Protein AF-A0A2V7DEW5-F1 (afdb_monomer)

Nearest PDB structures (foldseek):
  2j37-assembly1_W  TM=2.126E-01  e=3.885E+00  Canis sp.

Foldseek 3Di:
DVVVVPVPDPDPDPPDPVVVVVPDPPVVVVVVVVVVVVVVLVVCLVVCVVQAPPFQPDAQQQDQPPDQCPDPPPRCLQRSDGPVSVVVVVVLVVLLCCLPPHPLNVLQVVCVVPVVVSVVVVHPSVVSVVVVVVVVVVVVVVVVVCQCRHVGSGDDRPSCVCVVVLLVVLCVVCVVPSVSSVVSVSVVVVVVVD

Mean predicted aligned error: 12.35 Å

Secondary structure (DSSP, 8-state):
-THHHHTSS-------HHHHHTTS-HHHHHHHHHHHHHHHHHHHHHHHGGGBT-B-SS-------TT-TTSTTTHHHHHS--HHHHHHHHHHHHHHHHHHHSHHHHHHHHHHH-HHHHHHTT--HHHHHHHHHHHHHHHHHHHHHHIIIII-SBB-TTTTTTHHHHHHHHHHHTTT-HHHHHHHHHHHHHHHT-

Solvent-accessible surface area (backbone atoms only — not comparable to full-atom values): 11462 Å² total; per-residue (Å²): 123,71,79,68,60,63,76,75,47,102,62,83,88,76,74,56,74,74,62,69,67,73,72,60,59,73,67,56,55,55,50,52,56,51,49,53,51,52,49,50,54,51,50,50,45,62,72,39,57,88,40,51,80,52,64,55,93,72,63,73,67,58,59,65,67,90,82,63,73,84,46,84,91,60,21,62,81,69,48,69,37,39,69,67,56,58,46,47,54,53,48,45,53,48,50,46,47,40,46,74,73,35,72,70,28,49,50,52,52,44,42,68,76,39,52,71,61,34,44,74,72,70,43,64,60,66,61,54,52,53,52,50,52,53,53,51,49,52,54,54,50,51,56,56,51,42,44,50,49,66,76,40,46,39,46,57,84,71,73,60,77,61,53,69,57,53,51,56,51,39,50,60,75,22,68,86,35,57,72,48,31,52,55,47,51,52,52,52,51,56,59,75,73,106

Sequence (194 aa):
MCAGYALRRGAPAVCPSYCCSSRAPSDTFITSANTISFFGAGLSAFLGKPLIGITNPVPFRAVSVPGLVSIPYIGPVLFHQDPLVYLSYVLVVGVWWWLSRTRPGLHLRACGESPATADAMGVKVTAIRYGTTVAGGALAGLAGGYLSLAYTPAWTDGMTSGLGWIAIALVIFATWNPLRLLAGAYLFGAVDAL

Structure (mmCIF, N/CA/C/O backbone):
data_AF-A0A2V7DEW5-F1
#
_entry.id   AF-A0A2V7DEW5-F1
#
loop_
_atom_site.group_PDB
_atom_site.id
_atom_site.type_symbol
_atom_site.label_atom_id
_atom_site.label_alt_id
_atom_site.label_comp_id
_atom_site.label_asym_id
_atom_site.label_entity_id
_atom_site.label_seq_id
_atom_site.pdbx_PDB_ins_code
_atom_site.Cartn_x
_atom_site.Cartn_y
_atom_site.Cartn_z
_atom_site.occupancy
_atom_site.B_iso_or_equiv
_atom_site.auth_seq_id
_atom_site.auth_comp_id
_atom_site.auth_asym_id
_atom_site.auth_atom_id
_atom_site.pdbx_PDB_model_num
ATOM 1 N N . MET A 1 1 ? -12.457 19.393 21.393 1.00 45.78 1 MET A N 1
ATOM 2 C CA . MET A 1 1 ? -13.517 18.460 21.849 1.00 45.78 1 MET A CA 1
ATOM 3 C C . MET A 1 1 ? -13.228 17.702 23.161 1.00 45.78 1 MET A C 1
ATOM 5 O O . MET A 1 1 ? -14.182 17.496 23.894 1.00 45.78 1 MET A O 1
ATOM 9 N N . CYS A 1 2 ? -11.997 17.298 23.525 1.00 37.06 2 CYS A N 1
ATOM 10 C CA . CYS A 1 2 ? -11.774 16.464 24.734 1.00 37.06 2 CYS A CA 1
ATOM 11 C C . CYS A 1 2 ? -11.925 17.171 26.098 1.00 37.06 2 CYS A C 1
ATOM 13 O O . CYS A 1 2 ? -12.302 16.526 27.073 1.00 37.06 2 CYS A O 1
ATOM 15 N N . ALA A 1 3 ? -11.692 18.486 26.187 1.00 44.28 3 ALA A N 1
ATOM 16 C CA . ALA A 1 3 ? -11.808 19.218 27.457 1.00 44.28 3 ALA A CA 1
ATOM 17 C C . ALA A 1 3 ? -13.249 19.259 28.011 1.00 44.28 3 ALA A C 1
ATOM 19 O O . ALA A 1 3 ? -13.443 19.321 29.220 1.00 44.28 3 ALA A O 1
ATOM 20 N N . GLY A 1 4 ? -14.261 19.160 27.141 1.00 42.66 4 GLY A N 1
ATOM 21 C CA . GLY A 1 4 ? -15.670 19.156 27.550 1.00 42.66 4 GLY A CA 1
ATOM 22 C C . GLY A 1 4 ? -16.176 17.808 28.077 1.00 42.66 4 GLY A C 1
ATOM 23 O O . GLY A 1 4 ? -17.193 17.770 28.762 1.00 42.66 4 GLY A O 1
ATOM 24 N N . TYR A 1 5 ? -15.479 16.701 27.791 1.00 47.09 5 TYR A N 1
ATOM 25 C CA . TYR A 1 5 ? -15.916 15.358 28.198 1.00 47.09 5 TYR A CA 1
ATOM 26 C C . TYR A 1 5 ? -15.454 14.998 29.622 1.00 47.09 5 TYR A C 1
ATOM 28 O O . TYR A 1 5 ? -16.168 14.310 30.347 1.00 47.09 5 TYR A O 1
ATOM 36 N N . ALA A 1 6 ? -14.301 15.524 30.056 1.00 45.00 6 ALA A N 1
ATOM 37 C CA . ALA A 1 6 ? -13.736 15.277 31.387 1.00 45.00 6 ALA A CA 1
ATOM 38 C C . ALA A 1 6 ? -14.480 16.005 32.524 1.00 45.00 6 ALA A C 1
ATOM 40 O O . ALA A 1 6 ? -14.469 15.540 33.656 1.00 45.00 6 ALA A O 1
ATOM 41 N N . LEU A 1 7 ? -15.168 17.114 32.235 1.00 48.56 7 LEU A N 1
ATOM 42 C CA . LEU A 1 7 ? -15.909 17.877 33.250 1.00 48.56 7 LEU A CA 1
ATOM 43 C C . LEU A 1 7 ? -17.306 17.310 33.552 1.00 48.56 7 LEU A C 1
ATOM 45 O O . LEU A 1 7 ? -17.923 17.706 34.536 1.00 48.56 7 LEU A O 1
ATOM 49 N N . ARG A 1 8 ? -17.824 16.386 32.730 1.00 52.22 8 ARG A N 1
ATOM 50 C CA . ARG A 1 8 ? -19.215 15.905 32.841 1.00 52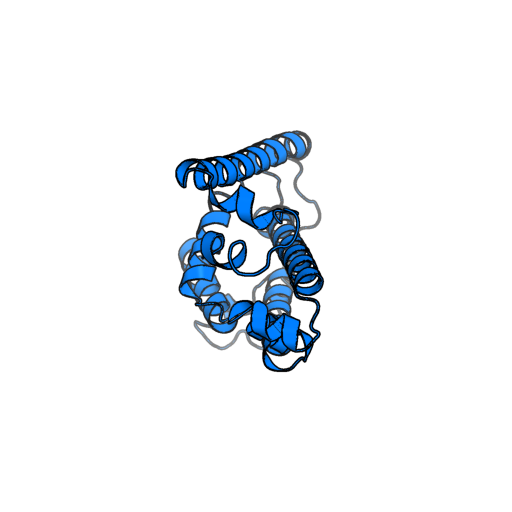.22 8 ARG A CA 1
ATOM 51 C C . ARG A 1 8 ? -19.381 14.603 33.626 1.00 52.22 8 ARG A C 1
ATOM 53 O O . ARG A 1 8 ? -20.507 14.205 33.908 1.00 52.22 8 ARG A O 1
ATOM 60 N N . ARG A 1 9 ? -18.289 13.926 33.980 1.00 48.31 9 ARG A N 1
ATOM 61 C CA . ARG A 1 9 ? -18.301 12.749 34.857 1.00 48.31 9 ARG A CA 1
ATOM 62 C C . ARG A 1 9 ? -17.158 12.907 35.845 1.00 48.31 9 ARG A C 1
ATOM 64 O O . ARG A 1 9 ? -16.013 12.885 35.418 1.00 48.31 9 ARG A O 1
ATOM 71 N N . GLY A 1 10 ? -17.467 13.079 37.131 1.00 47.19 10 GLY A N 1
ATOM 72 C CA . GLY A 1 10 ? -16.496 13.137 38.232 1.00 47.19 10 GLY A CA 1
ATOM 73 C C . GLY A 1 10 ? -15.762 11.809 38.440 1.00 47.19 10 GLY A C 1
ATOM 74 O O . GLY A 1 10 ? -15.882 11.190 39.491 1.00 47.19 10 GLY A O 1
ATOM 75 N N . ALA A 1 11 ? -15.054 11.343 37.414 1.00 50.88 11 ALA A N 1
ATOM 76 C CA . ALA A 1 11 ? -14.248 10.137 37.410 1.00 50.88 11 ALA A CA 1
ATOM 77 C C . ALA A 1 11 ? -12.764 10.525 37.534 1.00 50.88 11 ALA A C 1
ATOM 79 O O . ALA A 1 11 ? -12.339 11.502 36.910 1.00 50.88 11 ALA A O 1
ATOM 80 N N . PRO A 1 12 ? -11.967 9.786 38.328 1.00 45.25 12 PRO A N 1
ATOM 81 C CA . PRO A 1 12 ? -10.547 10.063 38.494 1.00 45.25 12 PRO A CA 1
ATOM 82 C C . PRO A 1 12 ? -9.816 10.006 37.147 1.00 45.25 12 PRO A C 1
ATOM 84 O O . PRO A 1 12 ? -10.108 9.178 36.285 1.00 45.25 12 PRO A O 1
ATOM 87 N N . ALA A 1 13 ? -8.875 10.936 36.992 1.00 51.72 13 ALA A N 1
ATOM 88 C CA . ALA A 1 13 ? -8.178 11.328 35.776 1.00 51.72 13 ALA A CA 1
ATOM 89 C C . ALA A 1 13 ? -7.310 10.227 35.137 1.00 51.72 13 ALA A C 1
ATOM 91 O O . ALA A 1 13 ? -6.088 10.346 35.062 1.00 51.72 13 ALA A O 1
ATOM 92 N N . VAL A 1 14 ? -7.926 9.189 34.577 1.00 50.03 14 VAL A N 1
ATOM 93 C CA . VAL A 1 14 ? -7.273 8.375 33.546 1.00 50.03 14 VAL A CA 1
ATOM 94 C C . VAL A 1 14 ? -7.404 9.150 32.243 1.00 50.03 14 VAL A C 1
ATOM 96 O O . VAL A 1 14 ? -8.316 8.934 31.449 1.00 50.03 14 VAL A O 1
ATOM 99 N N . CYS A 1 15 ? -6.530 10.146 32.083 1.00 43.09 15 CYS A N 1
ATOM 100 C CA . CYS A 1 15 ? -6.403 10.899 30.848 1.00 43.09 15 CYS A CA 1
ATOM 101 C C . CYS A 1 15 ? -5.978 9.909 29.762 1.00 43.09 15 CYS A C 1
ATOM 103 O O . CYS A 1 15 ? -4.877 9.356 29.837 1.00 43.09 15 CYS A O 1
ATOM 105 N N . PRO A 1 16 ? -6.829 9.615 28.778 1.00 54.69 16 PRO A N 1
ATOM 106 C CA . PRO A 1 16 ? -6.465 8.607 27.813 1.00 54.69 16 PRO A CA 1
ATOM 107 C C . PRO A 1 16 ? -5.381 9.156 26.882 1.00 54.69 16 PRO A C 1
ATOM 109 O O . PRO A 1 16 ? -5.411 10.332 26.511 1.00 54.69 16 PRO A O 1
ATOM 112 N N . SER A 1 17 ? -4.446 8.305 26.463 1.00 51.75 17 SER A N 1
ATOM 113 C CA . SER A 1 17 ? -3.241 8.661 25.694 1.00 51.75 17 SER A CA 1
ATOM 114 C C . SER A 1 17 ? -3.508 9.501 24.431 1.00 51.75 17 SER A C 1
ATOM 116 O O . SER A 1 17 ? -2.648 10.263 23.993 1.00 51.75 17 SER A O 1
ATOM 118 N N . TYR A 1 18 ? -4.724 9.436 23.881 1.00 52.19 18 TYR A N 1
ATOM 119 C CA . TYR A 1 18 ? -5.186 10.252 22.756 1.00 52.19 18 TYR A CA 1
ATOM 120 C C . TYR A 1 18 ? -5.303 11.757 23.064 1.00 52.19 18 TYR A C 1
ATOM 122 O O . TYR A 1 18 ? -5.192 12.577 22.154 1.00 52.19 18 TYR A O 1
ATOM 130 N N . CYS A 1 19 ? -5.484 12.152 24.326 1.00 42.22 19 CYS A N 1
ATOM 131 C CA . CYS A 1 19 ? -5.628 13.558 24.708 1.00 42.22 19 CYS A CA 1
ATOM 132 C C . CYS A 1 19 ? -4.268 14.282 24.782 1.00 42.22 19 CYS A C 1
ATOM 134 O O . CYS A 1 19 ? -4.150 15.414 24.314 1.00 42.22 19 CYS A O 1
ATOM 136 N N . CYS A 1 20 ? -3.212 13.613 25.270 1.00 41.84 20 CYS A N 1
ATOM 137 C CA . CYS A 1 20 ? -1.854 14.181 25.312 1.00 41.84 20 CYS A CA 1
ATOM 138 C C . CYS A 1 20 ? -1.220 14.349 23.923 1.00 41.84 20 CYS A C 1
ATOM 140 O O . CYS A 1 20 ? -0.494 15.313 23.702 1.00 41.84 20 CYS A O 1
ATOM 142 N N . SER A 1 21 ? -1.537 13.472 22.964 1.00 50.06 21 SER A N 1
ATOM 143 C CA . SER A 1 21 ? -1.064 13.601 21.576 1.00 50.06 21 SER A CA 1
ATOM 144 C C . SER A 1 21 ? -1.608 14.851 20.869 1.00 50.06 21 SER A C 1
ATOM 146 O O . SER A 1 21 ? -0.968 15.356 19.951 1.00 50.06 21 SER A O 1
ATOM 148 N N . SER A 1 22 ? -2.756 15.380 21.303 1.00 50.12 22 SER A N 1
ATOM 149 C CA . SER A 1 22 ? -3.434 16.503 20.639 1.00 50.12 22 SER A CA 1
ATOM 150 C C . SER A 1 22 ? -2.870 17.895 20.961 1.00 50.12 22 SER A C 1
ATOM 152 O O . SER A 1 22 ? -3.410 18.891 20.487 1.00 50.12 22 SER A O 1
ATOM 154 N N . ARG A 1 23 ? -1.807 17.986 21.774 1.00 50.72 23 ARG A N 1
ATOM 155 C CA . ARG A 1 23 ? -1.215 19.260 22.224 1.00 50.72 23 ARG A CA 1
ATOM 156 C C . ARG A 1 23 ? 0.203 19.506 21.684 1.00 50.72 23 ARG A C 1
ATOM 158 O O . ARG A 1 23 ? 0.854 20.453 22.110 1.00 50.72 23 ARG A O 1
ATOM 165 N N . ALA A 1 24 ? 0.682 18.672 20.759 1.00 57.94 24 ALA A N 1
ATOM 166 C CA . ALA A 1 24 ? 1.933 18.928 20.050 1.00 57.94 24 ALA A CA 1
ATOM 167 C C . ALA A 1 24 ? 1.729 20.031 18.986 1.00 57.94 24 ALA A C 1
ATOM 169 O O . ALA A 1 24 ? 0.684 20.033 18.329 1.00 57.94 24 ALA A O 1
ATOM 170 N N . PRO A 1 25 ? 2.695 20.949 18.792 1.00 67.19 25 PRO A N 1
ATOM 171 C CA . PRO A 1 25 ? 2.673 21.903 17.684 1.00 67.19 25 PRO A CA 1
ATOM 172 C C . PRO A 1 25 ? 2.510 21.166 16.347 1.00 67.19 25 PRO A C 1
ATOM 174 O O . PRO A 1 25 ? 3.129 20.117 16.142 1.00 67.19 25 PRO A O 1
ATOM 177 N N . SER A 1 26 ? 1.711 21.706 15.422 1.00 66.19 26 SER A N 1
ATOM 178 C CA . SER A 1 26 ? 1.505 21.151 14.068 1.00 66.19 26 SER A CA 1
ATOM 179 C C . SER A 1 26 ? 2.821 20.849 13.343 1.00 66.19 26 SER A C 1
ATOM 181 O O . SER A 1 26 ? 2.963 19.849 12.641 1.00 66.19 26 SER A O 1
ATOM 183 N N . ASP A 1 27 ? 3.811 21.690 13.593 1.00 72.56 27 ASP A N 1
ATOM 184 C CA . ASP A 1 27 ? 5.167 21.676 13.053 1.00 72.56 27 ASP A CA 1
ATOM 185 C C . ASP A 1 27 ? 5.951 20.437 13.524 1.00 72.56 27 ASP A C 1
ATOM 187 O O . ASP A 1 27 ? 6.764 19.878 12.783 1.00 72.56 27 ASP A O 1
ATOM 191 N N . THR A 1 28 ? 5.643 19.923 14.719 1.00 76.81 28 THR A N 1
ATOM 192 C CA . THR A 1 28 ? 6.263 18.704 15.263 1.00 76.81 28 THR A CA 1
ATOM 193 C C . THR A 1 28 ? 5.781 17.454 14.521 1.00 76.81 28 THR A C 1
ATOM 195 O O . THR A 1 28 ? 6.555 16.519 14.294 1.00 76.81 28 THR A O 1
ATOM 198 N N . PHE A 1 29 ? 4.518 17.435 14.084 1.00 78.25 29 PHE A N 1
ATOM 199 C CA . PHE A 1 29 ? 3.954 16.299 13.352 1.00 78.25 29 PHE A CA 1
ATOM 200 C C . PHE A 1 29 ? 4.553 16.169 11.945 1.00 78.25 29 PHE A C 1
ATOM 202 O O . PHE A 1 29 ? 4.964 15.081 11.544 1.00 78.25 29 PHE A O 1
ATOM 209 N N . ILE A 1 30 ? 4.680 17.282 11.218 1.00 81.19 30 ILE A N 1
ATOM 210 C CA . ILE A 1 30 ? 5.276 17.271 9.873 1.00 81.19 30 ILE A CA 1
ATOM 211 C C . ILE A 1 30 ? 6.761 16.895 9.939 1.00 81.19 30 ILE A C 1
ATOM 213 O O . ILE A 1 30 ? 7.228 16.053 9.169 1.00 81.19 30 ILE A O 1
ATOM 217 N N . THR A 1 31 ? 7.495 17.466 10.899 1.00 86.94 31 THR A N 1
ATOM 218 C CA . THR A 1 31 ? 8.933 17.209 11.058 1.00 86.94 31 THR A CA 1
ATOM 219 C C . THR A 1 31 ? 9.207 15.747 11.394 1.00 86.94 31 THR A C 1
ATOM 221 O O . THR A 1 31 ? 10.070 15.125 10.776 1.00 86.94 31 THR A O 1
ATOM 224 N N . SER A 1 32 ? 8.450 15.160 12.322 1.00 85.81 32 SER A N 1
ATOM 225 C CA . SER A 1 32 ? 8.603 13.741 12.668 1.00 85.81 32 SER A CA 1
ATOM 226 C C . SER A 1 32 ? 8.274 12.808 11.496 1.00 85.81 32 SER A C 1
ATOM 228 O O . SER A 1 32 ? 9.049 11.889 11.229 1.00 85.81 32 SER A O 1
ATOM 230 N N . ALA A 1 33 ? 7.205 13.070 10.735 1.00 84.25 33 ALA A N 1
ATOM 231 C CA . ALA A 1 33 ? 6.852 12.268 9.560 1.00 84.25 33 ALA A CA 1
ATOM 232 C C . ALA A 1 33 ? 7.934 12.313 8.462 1.00 84.25 33 ALA A C 1
ATOM 234 O O . ALA A 1 33 ? 8.311 11.278 7.899 1.00 84.25 33 ALA A O 1
ATOM 235 N N . ASN A 1 34 ? 8.487 13.498 8.192 1.00 86.75 34 ASN A N 1
ATOM 236 C CA . ASN A 1 34 ? 9.568 13.648 7.221 1.00 86.75 34 ASN A CA 1
ATOM 237 C C . ASN A 1 34 ? 10.874 12.995 7.714 1.00 86.75 34 ASN A C 1
ATOM 239 O O . ASN A 1 34 ? 11.580 12.344 6.948 1.00 86.75 34 ASN A O 1
ATOM 243 N N . THR A 1 35 ? 11.157 13.079 9.018 1.00 92.12 35 THR A N 1
ATOM 244 C CA . THR A 1 35 ? 12.343 12.455 9.630 1.00 92.12 35 THR A CA 1
ATOM 245 C C . THR A 1 35 ? 12.312 10.934 9.488 1.00 92.12 35 THR A C 1
ATOM 247 O O . THR A 1 35 ? 13.318 10.333 9.122 1.00 92.12 35 THR A O 1
ATOM 250 N N . ILE A 1 36 ? 11.152 10.308 9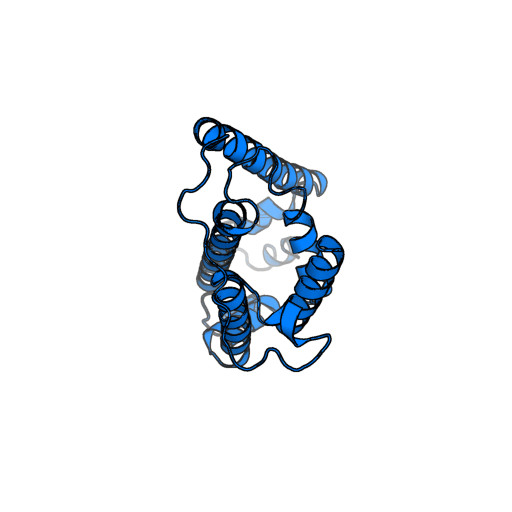.715 1.00 88.50 36 ILE A N 1
ATOM 251 C CA . ILE A 1 36 ? 10.961 8.862 9.512 1.00 88.50 36 ILE A CA 1
ATOM 252 C C . ILE A 1 36 ? 11.187 8.485 8.041 1.00 88.50 36 ILE A C 1
ATOM 254 O O . ILE A 1 36 ? 11.808 7.461 7.759 1.00 88.50 36 ILE A O 1
ATOM 258 N N . SER A 1 37 ? 10.741 9.328 7.106 1.00 87.31 37 SER A N 1
ATOM 259 C CA . SER A 1 37 ? 10.922 9.108 5.665 1.00 87.31 37 SER A CA 1
ATOM 260 C C . SER A 1 37 ? 12.401 9.161 5.258 1.00 87.31 37 SER A C 1
ATOM 262 O O . SER A 1 37 ? 12.884 8.256 4.576 1.00 87.31 37 SER A O 1
ATOM 264 N N . PHE A 1 38 ? 13.151 10.163 5.729 1.00 89.06 38 PHE A N 1
ATOM 265 C CA . PHE A 1 38 ? 14.595 10.255 5.477 1.00 89.06 38 PHE A CA 1
ATOM 266 C C . PHE A 1 38 ? 15.393 9.161 6.180 1.00 89.06 38 PHE A C 1
ATOM 268 O O . PHE A 1 38 ? 16.334 8.623 5.596 1.00 89.06 38 PHE A O 1
ATOM 275 N N . PHE A 1 39 ? 15.006 8.791 7.401 1.00 91.12 39 PHE A N 1
ATOM 276 C CA . PHE A 1 39 ? 15.606 7.660 8.099 1.00 91.12 39 PHE A CA 1
ATOM 277 C C . PHE A 1 39 ? 15.406 6.361 7.312 1.00 91.12 39 PHE A C 1
ATOM 279 O O . PHE A 1 39 ? 16.362 5.617 7.114 1.00 91.12 39 PHE A O 1
ATOM 286 N N . GLY A 1 40 ? 14.196 6.118 6.797 1.00 87.44 40 GLY A N 1
ATOM 287 C CA . GLY A 1 40 ? 13.904 4.970 5.939 1.00 87.44 40 GLY A CA 1
ATOM 288 C C . GLY A 1 40 ? 14.737 4.965 4.656 1.00 87.44 40 GLY A C 1
ATOM 289 O O . GLY A 1 40 ? 15.318 3.937 4.311 1.00 87.44 40 GLY A O 1
ATOM 290 N N . ALA A 1 41 ? 14.869 6.115 3.988 1.00 86.00 41 ALA A N 1
ATOM 291 C CA . ALA A 1 41 ? 15.711 6.250 2.798 1.00 86.00 41 ALA A CA 1
ATOM 292 C C . ALA A 1 41 ? 17.196 5.965 3.101 1.00 86.00 41 ALA A C 1
ATOM 294 O O . ALA A 1 41 ? 17.840 5.206 2.376 1.00 86.00 41 ALA A O 1
ATOM 295 N N . GLY A 1 42 ? 17.723 6.509 4.203 1.00 87.81 42 GLY A N 1
ATOM 296 C CA . GLY A 1 42 ? 19.100 6.273 4.644 1.00 87.81 42 GLY A CA 1
ATOM 297 C C . GLY A 1 42 ? 19.358 4.822 5.062 1.00 87.81 42 GLY A C 1
ATOM 298 O O . GLY A 1 42 ? 20.382 4.249 4.690 1.00 87.81 42 GLY A O 1
ATOM 299 N N . LEU A 1 43 ? 18.418 4.200 5.781 1.00 89.38 43 LEU A N 1
ATOM 300 C CA . LEU A 1 43 ? 18.493 2.791 6.171 1.00 89.38 43 LEU A CA 1
ATOM 301 C C . LEU A 1 43 ? 18.462 1.873 4.942 1.00 89.38 43 LEU A C 1
ATOM 303 O O . LEU A 1 43 ? 19.256 0.937 4.863 1.00 89.38 43 LEU A O 1
ATOM 307 N N . SER A 1 44 ? 17.596 2.169 3.969 1.00 85.25 44 SER A N 1
ATOM 308 C CA . SER A 1 44 ? 17.528 1.437 2.701 1.00 85.25 44 SER A CA 1
ATOM 309 C C . SER A 1 44 ? 18.849 1.528 1.939 1.00 85.25 44 SER A C 1
ATOM 311 O O . SER A 1 44 ? 19.369 0.504 1.510 1.00 85.25 44 SER A O 1
ATOM 313 N N . ALA A 1 45 ? 19.434 2.724 1.821 1.00 84.56 45 ALA A N 1
ATOM 314 C CA . ALA A 1 45 ? 20.734 2.903 1.175 1.00 84.56 45 ALA A CA 1
ATOM 315 C C . ALA A 1 45 ? 21.846 2.140 1.915 1.00 84.56 45 ALA A C 1
ATOM 317 O O . ALA A 1 45 ? 22.642 1.447 1.289 1.00 84.56 45 ALA A O 1
ATOM 318 N N . PHE A 1 46 ? 21.878 2.192 3.253 1.00 87.19 46 PHE A N 1
ATOM 319 C CA . PHE A 1 46 ? 22.873 1.472 4.056 1.00 87.19 46 PHE A CA 1
ATOM 320 C C . PHE A 1 46 ? 22.787 -0.052 3.885 1.00 87.19 46 PHE A C 1
ATOM 322 O O . PHE A 1 46 ? 23.813 -0.693 3.657 1.00 87.19 46 PHE A O 1
ATOM 329 N N . LEU A 1 47 ? 21.580 -0.620 3.964 1.00 85.38 47 LEU A N 1
ATOM 330 C CA . LEU A 1 47 ? 21.344 -2.057 3.770 1.00 85.38 47 LEU A CA 1
ATOM 331 C C . LEU A 1 47 ? 21.570 -2.498 2.318 1.00 85.38 47 LEU A C 1
ATOM 333 O O . LEU A 1 47 ? 21.923 -3.649 2.073 1.00 85.38 47 LEU A O 1
ATOM 337 N N . GLY A 1 48 ? 21.381 -1.581 1.373 1.00 75.12 48 GLY A N 1
ATOM 338 C CA . GLY A 1 48 ? 21.536 -1.797 -0.057 1.00 75.12 48 GLY A CA 1
ATOM 339 C C . GLY A 1 48 ? 22.974 -1.770 -0.573 1.00 75.12 48 GLY A C 1
ATOM 340 O O . GLY A 1 48 ? 23.238 -2.353 -1.619 1.00 75.12 48 GLY A O 1
ATOM 341 N N . LYS A 1 49 ? 23.924 -1.172 0.164 1.00 78.62 49 LYS A N 1
ATOM 342 C CA . LYS A 1 49 ? 25.348 -1.086 -0.228 1.00 78.62 49 LYS A CA 1
ATOM 343 C C . LYS A 1 49 ? 25.974 -2.385 -0.761 1.00 78.62 49 LYS A C 1
ATOM 345 O O . LYS A 1 49 ? 26.633 -2.310 -1.794 1.00 78.62 49 LYS A O 1
ATOM 350 N N . PRO A 1 50 ? 25.805 -3.562 -0.121 1.00 78.06 50 PRO A N 1
ATOM 351 C CA . PRO A 1 50 ? 26.377 -4.809 -0.633 1.00 78.06 50 PRO A CA 1
ATOM 352 C C . PRO A 1 50 ? 25.679 -5.346 -1.894 1.00 78.06 50 PRO A C 1
ATOM 354 O O . PRO A 1 50 ? 26.215 -6.242 -2.538 1.00 78.06 50 PRO A O 1
ATOM 357 N N . LEU A 1 51 ? 24.493 -4.836 -2.238 1.00 72.12 51 LEU A N 1
ATOM 358 C CA . LEU A 1 51 ? 23.692 -5.269 -3.388 1.00 72.12 51 LEU A CA 1
ATOM 359 C C . LEU A 1 51 ? 23.930 -4.399 -4.635 1.00 72.12 51 LEU A C 1
ATOM 361 O O . LEU A 1 51 ? 23.524 -4.782 -5.733 1.00 72.12 51 LEU A O 1
ATOM 365 N N . ILE A 1 52 ? 24.600 -3.249 -4.487 1.00 70.81 52 ILE A N 1
ATOM 366 C CA . ILE A 1 52 ? 24.913 -2.337 -5.593 1.00 70.81 52 ILE A CA 1
ATOM 367 C C . ILE A 1 52 ? 25.837 -3.045 -6.594 1.00 70.81 52 ILE A C 1
ATOM 369 O O . ILE A 1 52 ? 26.936 -3.472 -6.251 1.00 70.81 52 ILE A O 1
ATOM 373 N N . GLY A 1 53 ? 25.393 -3.153 -7.848 1.00 64.25 53 GLY A N 1
ATOM 374 C CA . GLY A 1 53 ? 26.156 -3.779 -8.937 1.00 64.25 53 GLY A CA 1
ATO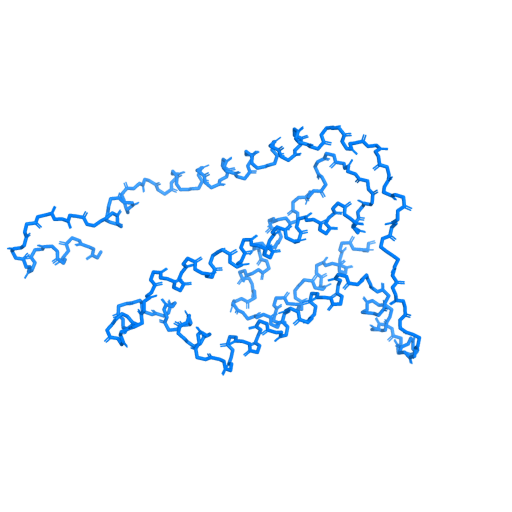M 375 C C . GLY A 1 53 ? 25.941 -5.288 -9.104 1.00 64.25 53 GLY A C 1
ATOM 376 O O . GLY A 1 53 ? 26.408 -5.853 -10.094 1.00 64.25 53 GLY A O 1
ATOM 377 N N . ILE A 1 54 ? 25.189 -5.943 -8.211 1.00 65.62 54 ILE A N 1
ATOM 378 C CA . ILE A 1 54 ? 24.740 -7.326 -8.418 1.00 65.62 54 ILE A CA 1
ATOM 379 C C . ILE A 1 54 ? 23.501 -7.279 -9.315 1.00 65.62 54 ILE A C 1
ATOM 381 O O . ILE A 1 54 ? 22.410 -6.913 -8.882 1.00 65.62 54 ILE A O 1
ATOM 385 N N . THR A 1 55 ? 23.678 -7.623 -10.590 1.00 60.31 55 THR A N 1
ATOM 386 C CA . THR A 1 55 ? 22.551 -7.763 -11.522 1.00 60.31 55 THR A CA 1
ATOM 387 C C . THR A 1 55 ? 21.800 -9.045 -11.189 1.00 60.31 55 THR A C 1
ATOM 389 O O . THR A 1 55 ? 22.417 -10.102 -11.046 1.00 60.31 55 THR A O 1
ATOM 392 N N . ASN A 1 56 ? 20.477 -8.966 -11.063 1.00 56.53 56 ASN A N 1
ATOM 393 C CA . ASN A 1 56 ? 19.658 -10.136 -10.783 1.00 56.53 56 ASN A CA 1
ATOM 394 C C . ASN A 1 56 ? 19.718 -11.107 -11.989 1.00 56.53 56 ASN A C 1
ATOM 396 O O . ASN A 1 56 ? 19.327 -10.717 -13.091 1.00 56.53 56 ASN A O 1
ATOM 400 N N . PRO A 1 57 ? 20.191 -12.359 -11.830 1.00 54.66 57 PRO A N 1
ATOM 401 C CA . PRO A 1 57 ? 20.400 -13.275 -12.957 1.00 54.66 57 PRO A CA 1
ATOM 402 C C . PRO A 1 57 ? 19.098 -13.841 -13.549 1.00 54.66 57 PRO A C 1
ATOM 404 O O . PRO A 1 57 ? 19.125 -14.465 -14.608 1.00 54.66 57 PRO A O 1
ATOM 407 N N . VAL A 1 58 ? 17.956 -13.619 -12.889 1.00 56.09 58 VAL A N 1
ATOM 408 C CA . VAL A 1 58 ? 16.629 -14.050 -13.347 1.00 56.09 58 VAL A CA 1
ATOM 409 C C . VAL A 1 58 ? 15.704 -12.828 -13.377 1.00 56.09 58 VAL A C 1
ATOM 411 O O . VAL A 1 58 ? 14.990 -12.577 -12.404 1.00 56.09 58 VAL A O 1
ATOM 414 N N . PRO A 1 59 ? 15.731 -12.004 -14.441 1.00 55.91 59 PRO A N 1
ATOM 415 C CA . PRO A 1 59 ? 14.738 -10.949 -14.587 1.00 55.91 59 PRO A CA 1
ATOM 416 C C . PRO A 1 59 ? 13.348 -11.590 -14.618 1.00 55.91 59 PRO A C 1
ATOM 418 O O . PRO A 1 59 ? 13.146 -12.619 -15.274 1.00 55.91 59 PRO A O 1
ATOM 421 N N . PHE A 1 60 ? 12.389 -11.002 -13.898 1.00 53.72 60 PHE A N 1
ATOM 422 C CA . PHE A 1 60 ? 10.986 -11.371 -14.050 1.00 53.72 60 PHE A CA 1
ATOM 423 C C . PHE A 1 60 ? 10.618 -11.124 -15.512 1.00 53.72 60 PHE A C 1
ATOM 425 O O . PHE A 1 60 ? 10.558 -9.995 -15.979 1.00 53.72 60 PHE A O 1
ATOM 432 N N . ARG A 1 61 ? 10.497 -12.208 -16.277 1.00 48.09 61 ARG A N 1
ATOM 433 C CA . ARG A 1 61 ? 10.192 -12.144 -17.700 1.00 48.09 61 ARG A CA 1
ATOM 434 C C . ARG A 1 61 ? 8.711 -11.814 -17.843 1.00 48.09 61 ARG A C 1
ATOM 436 O O . ARG A 1 61 ? 7.876 -12.573 -17.348 1.00 48.09 61 ARG A O 1
ATOM 443 N N . ALA A 1 62 ? 8.399 -10.732 -18.552 1.00 52.75 62 ALA A N 1
ATOM 444 C CA . ALA A 1 62 ? 7.043 -10.402 -18.965 1.00 52.75 62 ALA A CA 1
ATOM 445 C C . ALA A 1 62 ? 6.391 -11.628 -19.629 1.00 52.75 62 ALA A C 1
ATOM 447 O O . ALA A 1 62 ? 6.847 -12.123 -20.667 1.00 52.75 62 ALA A O 1
ATOM 448 N N . VAL A 1 63 ? 5.344 -12.159 -18.996 1.00 48.38 63 VAL A N 1
ATOM 449 C CA . VAL A 1 63 ? 4.528 -13.233 -19.563 1.00 48.38 63 VAL A CA 1
ATOM 450 C C . VAL A 1 63 ? 3.547 -12.563 -20.514 1.00 48.38 63 VAL A C 1
ATOM 452 O O . VAL A 1 63 ? 2.522 -12.025 -20.099 1.00 48.38 63 VAL A O 1
ATOM 455 N N . SER A 1 64 ? 3.886 -12.550 -21.802 1.00 45.03 64 SER A N 1
ATOM 456 C CA . SER A 1 64 ? 2.972 -12.121 -22.853 1.00 45.03 64 SER A CA 1
ATOM 457 C C . SER A 1 64 ? 1.864 -13.163 -22.992 1.00 45.03 64 SER A C 1
ATOM 459 O O . SER A 1 64 ? 2.115 -14.317 -23.331 1.00 45.03 64 SER A O 1
ATOM 461 N N . VAL A 1 65 ? 0.623 -12.771 -22.701 1.00 47.62 65 VAL A N 1
ATOM 462 C CA . VAL A 1 65 ? -0.552 -13.613 -22.955 1.00 47.62 65 VAL A CA 1
ATOM 463 C C . VAL A 1 65 ? -0.867 -13.499 -24.454 1.00 47.62 65 VAL A C 1
ATOM 465 O O . VAL A 1 65 ? -1.276 -12.425 -24.907 1.00 47.62 65 VAL A O 1
ATOM 468 N N . PRO A 1 66 ? -0.643 -14.547 -25.269 1.00 51.06 66 PRO A N 1
ATOM 469 C CA . PRO A 1 66 ? -0.784 -14.449 -26.713 1.00 51.06 66 PRO A CA 1
ATOM 470 C C . PRO A 1 66 ? -2.269 -14.583 -27.067 1.00 51.06 66 PRO A C 1
ATOM 472 O O . PRO A 1 66 ? -2.847 -15.659 -26.952 1.00 51.06 66 PRO A O 1
ATOM 475 N N . GLY A 1 67 ? -2.907 -13.482 -27.467 1.00 49.78 67 GLY A N 1
ATOM 476 C CA . GLY A 1 67 ? -4.289 -13.524 -27.967 1.00 49.78 67 GLY A CA 1
ATOM 477 C C . GLY A 1 67 ? -5.039 -12.192 -28.005 1.00 49.78 67 GLY A C 1
ATOM 478 O O . GLY A 1 67 ? -5.930 -12.039 -28.831 1.00 49.78 67 GLY A O 1
ATOM 479 N N . LEU A 1 68 ? -4.661 -11.207 -27.179 1.00 46.69 68 LEU A N 1
ATOM 480 C CA . LEU A 1 68 ? -5.334 -9.892 -27.093 1.00 46.69 68 LEU A CA 1
ATOM 481 C C . LEU A 1 68 ? -4.460 -8.713 -27.569 1.00 46.69 68 LEU A C 1
ATOM 483 O O . LEU A 1 68 ? -4.679 -7.560 -27.211 1.00 46.69 68 LEU A O 1
ATOM 487 N N . VAL A 1 69 ? -3.461 -9.008 -28.403 1.00 47.84 69 VAL A N 1
ATOM 488 C CA . VAL A 1 69 ? -2.483 -8.043 -28.945 1.00 47.84 69 VAL A CA 1
ATOM 489 C C . VAL A 1 69 ? -3.051 -7.220 -30.121 1.00 47.84 69 VAL A C 1
ATOM 491 O O . VAL A 1 69 ? -2.414 -6.281 -30.586 1.00 47.84 69 VAL A O 1
ATOM 494 N N . SER A 1 70 ? -4.263 -7.514 -30.600 1.00 47.50 70 SER A N 1
ATOM 495 C CA . SER A 1 70 ? -4.808 -6.948 -31.845 1.00 47.50 70 SER A CA 1
ATOM 496 C C . SER A 1 70 ? -5.722 -5.720 -31.699 1.00 47.50 70 SER A C 1
ATOM 498 O O . SER A 1 70 ? -6.284 -5.283 -32.700 1.00 47.50 70 SER A O 1
ATOM 500 N N . ILE A 1 71 ? -5.858 -5.114 -30.510 1.00 48.84 71 ILE A N 1
ATOM 501 C CA . ILE A 1 71 ? -6.554 -3.820 -30.356 1.00 48.84 71 ILE A CA 1
ATOM 502 C C . ILE A 1 71 ? -5.508 -2.695 -30.253 1.00 48.84 71 ILE A C 1
ATOM 504 O O . ILE A 1 71 ? -4.803 -2.612 -29.239 1.00 48.84 71 ILE A O 1
ATOM 508 N N . PRO A 1 72 ? -5.377 -1.832 -31.281 1.00 51.69 72 PRO A N 1
ATOM 509 C CA . PRO A 1 72 ? -4.365 -0.784 -31.303 1.00 51.69 72 PRO A CA 1
ATOM 510 C C . PRO A 1 72 ? -4.649 0.259 -30.210 1.00 51.69 72 PRO A C 1
ATOM 512 O O . PRO A 1 72 ? -5.798 0.504 -29.848 1.00 51.69 72 PRO A O 1
ATOM 515 N N . TYR A 1 73 ? -3.579 0.852 -29.676 1.00 54.00 73 TYR A N 1
ATOM 516 C CA . TYR A 1 73 ? -3.509 1.836 -28.578 1.00 54.00 73 TYR A CA 1
ATOM 517 C C . TYR A 1 73 ? -3.701 1.333 -27.136 1.00 54.00 73 TYR A C 1
ATOM 519 O O . TYR A 1 73 ? -2.968 1.789 -26.265 1.00 54.00 73 TYR A O 1
ATOM 527 N N . ILE A 1 74 ? -4.604 0.387 -26.857 1.00 53.59 74 ILE A N 1
ATOM 528 C CA . ILE A 1 74 ? -4.889 -0.061 -25.469 1.00 53.59 74 ILE A CA 1
ATOM 529 C C . ILE A 1 74 ? -4.256 -1.434 -25.154 1.00 53.59 74 ILE A C 1
ATOM 531 O O . ILE A 1 74 ? -3.921 -1.724 -24.005 1.00 53.59 74 ILE A O 1
ATOM 535 N N . GLY A 1 75 ? -4.032 -2.269 -26.177 1.00 47.56 75 GLY A N 1
ATOM 536 C CA . GLY A 1 75 ? -3.510 -3.636 -26.044 1.00 47.56 75 GLY A CA 1
ATOM 537 C C . GLY A 1 75 ? -2.057 -3.756 -25.543 1.00 47.56 75 GLY A C 1
ATOM 538 O O . GLY A 1 75 ? -1.803 -4.521 -24.618 1.00 47.56 75 GLY A O 1
ATOM 539 N N . PRO A 1 76 ? -1.067 -3.021 -26.079 1.00 52.78 76 PRO A N 1
ATOM 540 C CA . PRO A 1 76 ? 0.331 -3.209 -25.670 1.00 52.78 76 PRO A CA 1
ATOM 541 C C . PRO A 1 76 ? 0.622 -2.689 -24.255 1.00 52.78 76 PRO A C 1
ATOM 543 O O . PRO A 1 76 ? 1.355 -3.327 -23.507 1.00 52.78 76 PRO A O 1
ATOM 546 N N . VAL A 1 77 ? -0.005 -1.571 -23.870 1.00 53.06 77 VAL A N 1
ATOM 547 C CA . VAL A 1 77 ? 0.235 -0.881 -22.589 1.00 53.06 77 VAL A CA 1
ATOM 548 C C . VAL A 1 77 ? -0.312 -1.676 -21.397 1.00 53.06 77 VAL A C 1
ATOM 550 O O . VAL A 1 77 ? 0.280 -1.652 -20.322 1.00 53.06 77 VAL A O 1
ATOM 553 N N . LEU A 1 78 ? -1.406 -2.425 -21.579 1.00 51.69 78 LEU A N 1
ATOM 554 C CA . LEU A 1 78 ? -2.015 -3.237 -20.517 1.00 51.69 78 LEU A CA 1
ATOM 555 C C . LEU A 1 78 ? -1.569 -4.712 -20.518 1.00 51.69 78 LEU A C 1
ATOM 557 O O . LEU A 1 78 ? -1.620 -5.333 -19.458 1.00 51.69 78 LEU A O 1
ATOM 561 N N . PHE A 1 79 ? -1.132 -5.276 -21.656 1.00 50.12 79 PHE A N 1
ATOM 562 C CA . PHE A 1 79 ? -0.920 -6.730 -21.802 1.00 50.12 79 PH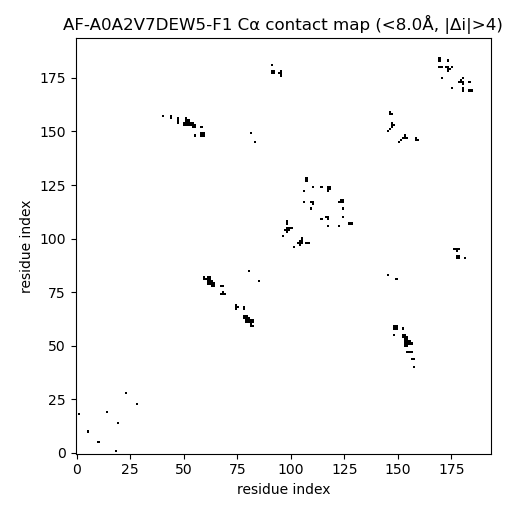E A CA 1
ATOM 563 C C . PHE A 1 79 ? 0.543 -7.190 -22.014 1.00 50.12 79 PHE A C 1
ATOM 565 O O . PHE A 1 79 ? 0.793 -8.397 -21.987 1.00 50.12 79 PHE A O 1
ATOM 572 N N . HIS A 1 80 ? 1.524 -6.287 -22.168 1.00 51.22 80 HIS A N 1
ATOM 573 C CA . HIS A 1 80 ? 2.970 -6.600 -22.071 1.00 51.22 80 HIS A CA 1
ATOM 574 C C . HIS A 1 80 ? 3.523 -6.213 -20.692 1.00 51.22 80 HIS A C 1
ATOM 576 O O . HIS A 1 80 ? 4.438 -5.406 -20.581 1.00 51.22 80 HIS A O 1
ATOM 582 N N . GLN A 1 81 ? 2.918 -6.738 -19.629 1.00 60.06 81 GLN A N 1
ATOM 583 C CA . GLN A 1 81 ? 3.232 -6.324 -18.264 1.00 60.06 81 GLN A CA 1
ATOM 584 C C . GLN A 1 81 ? 3.741 -7.493 -17.420 1.00 60.06 81 GLN A C 1
ATOM 586 O O . GLN A 1 81 ? 3.401 -8.656 -17.660 1.00 60.06 81 GLN A O 1
ATOM 591 N N . ASP A 1 82 ? 4.575 -7.183 -16.432 1.00 61.69 82 ASP A N 1
ATOM 592 C CA . ASP A 1 82 ? 5.161 -8.173 -15.536 1.00 61.69 82 ASP A CA 1
ATOM 593 C C . ASP A 1 82 ? 4.095 -8.894 -14.693 1.00 61.69 82 ASP A C 1
ATOM 595 O O . ASP A 1 82 ? 3.037 -8.327 -14.395 1.00 61.69 82 ASP A O 1
ATOM 599 N N . PRO A 1 83 ? 4.366 -10.128 -14.221 1.00 68.12 83 PRO A N 1
ATOM 600 C CA . PRO A 1 83 ? 3.457 -10.864 -13.336 1.00 68.12 83 PRO A CA 1
ATOM 601 C C . PRO A 1 83 ? 2.985 -10.054 -12.117 1.00 68.12 83 PRO A C 1
ATOM 603 O O . PRO A 1 83 ? 1.870 -10.248 -11.632 1.00 68.12 83 PRO A O 1
ATOM 606 N N . LEU A 1 84 ? 3.808 -9.116 -11.634 1.00 68.81 84 LEU A N 1
ATOM 607 C CA . LEU A 1 84 ? 3.473 -8.245 -10.505 1.00 68.81 84 LEU A CA 1
ATOM 608 C C . LEU A 1 84 ? 2.473 -7.136 -10.867 1.00 68.81 84 LEU A C 1
ATOM 610 O O . LEU A 1 84 ? 1.684 -6.733 -10.013 1.00 68.81 84 LEU A O 1
ATOM 614 N N . VAL A 1 85 ? 2.426 -6.688 -12.120 1.00 75.38 85 VAL A N 1
ATOM 615 C CA . VAL A 1 85 ? 1.374 -5.773 -12.591 1.00 75.38 85 VAL A CA 1
ATOM 616 C C . VAL A 1 85 ? 0.049 -6.524 -12.712 1.00 75.38 85 VAL A C 1
ATOM 618 O O . VAL A 1 85 ? -0.995 -6.013 -12.317 1.00 75.38 85 VAL A O 1
ATOM 621 N N . TYR A 1 86 ? 0.076 -7.786 -13.150 1.00 75.06 86 TYR A N 1
ATOM 622 C CA . TYR A 1 86 ? -1.121 -8.628 -13.101 1.00 75.06 86 TYR A CA 1
ATOM 623 C C . TYR A 1 86 ? -1.624 -8.840 -11.669 1.00 75.06 86 TYR A C 1
ATOM 625 O O . TYR A 1 86 ? -2.827 -8.734 -11.408 1.00 75.06 86 TYR A O 1
ATOM 633 N N . LEU A 1 87 ? -0.704 -9.061 -10.726 1.00 80.50 87 LEU A N 1
ATOM 634 C CA . LEU A 1 87 ? -1.021 -9.128 -9.301 1.00 80.50 87 LEU A CA 1
ATOM 635 C C . LEU A 1 87 ? -1.666 -7.824 -8.805 1.00 80.50 87 LEU A C 1
ATOM 637 O O . LEU A 1 87 ? -2.617 -7.882 -8.026 1.00 80.50 87 LEU A O 1
ATOM 641 N N . SER A 1 88 ? -1.196 -6.658 -9.258 1.00 81.50 88 SER A N 1
ATOM 642 C CA . SER A 1 88 ? -1.737 -5.369 -8.817 1.00 81.50 88 SER A CA 1
ATOM 643 C C . SER A 1 88 ? -3.197 -5.179 -9.246 1.00 81.50 88 SER A C 1
ATOM 645 O O . SER A 1 88 ? -4.008 -4.775 -8.410 1.00 81.50 88 SER A O 1
ATOM 647 N N . TYR A 1 89 ? -3.588 -5.574 -10.467 1.00 82.12 89 TYR A N 1
ATOM 648 C CA . TYR A 1 89 ? -5.001 -5.562 -10.884 1.00 82.12 89 TYR A CA 1
ATOM 649 C C . TYR A 1 89 ? -5.865 -6.438 -9.978 1.00 82.12 89 TYR A C 1
ATOM 651 O O . TYR A 1 89 ? -6.913 -6.000 -9.496 1.00 82.12 89 TYR A O 1
ATOM 659 N N . VAL A 1 90 ? -5.416 -7.672 -9.727 1.00 86.38 90 VAL A N 1
ATOM 660 C CA . VAL A 1 90 ? -6.144 -8.633 -8.890 1.00 86.38 90 VAL A CA 1
ATOM 661 C C . VAL A 1 90 ? -6.269 -8.109 -7.463 1.00 86.38 90 VAL A C 1
ATOM 663 O O . VAL A 1 90 ? -7.347 -8.193 -6.875 1.00 86.38 90 VAL A O 1
ATOM 666 N N . LEU A 1 91 ? -5.209 -7.511 -6.917 1.00 86.38 91 LEU A N 1
ATOM 667 C CA . LEU A 1 91 ? -5.224 -6.906 -5.588 1.00 86.38 91 LEU A CA 1
ATOM 668 C C . LEU A 1 91 ? -6.160 -5.702 -5.519 1.00 86.38 91 LEU A C 1
ATOM 670 O O . LEU A 1 91 ? -6.947 -5.617 -4.582 1.00 86.38 91 LEU A O 1
ATOM 674 N N . VAL A 1 92 ? -6.133 -4.794 -6.495 1.00 88.06 92 VAL A N 1
ATOM 675 C CA . VAL A 1 92 ? -7.016 -3.618 -6.495 1.00 88.06 92 VAL A CA 1
ATOM 676 C C . VAL A 1 92 ? -8.482 -4.036 -6.591 1.00 88.06 92 VAL A C 1
ATOM 678 O O . VAL A 1 92 ? -9.306 -3.563 -5.803 1.00 88.06 92 VAL A O 1
ATOM 681 N N . VAL A 1 93 ? -8.815 -4.950 -7.507 1.00 87.62 93 VAL A N 1
ATOM 682 C CA . VAL A 1 93 ? -10.181 -5.478 -7.647 1.00 87.62 93 VAL A CA 1
ATOM 683 C C . VAL A 1 93 ? -10.586 -6.260 -6.396 1.00 87.62 93 VAL A C 1
ATOM 685 O O . VAL A 1 93 ? -11.701 -6.087 -5.903 1.00 87.62 93 VAL A O 1
ATOM 688 N N . GLY A 1 94 ? -9.676 -7.056 -5.835 1.00 89.00 94 GLY A N 1
ATOM 689 C CA . GLY A 1 94 ? -9.883 -7.802 -4.597 1.00 89.00 94 GLY A CA 1
ATOM 690 C C . GLY A 1 94 ? -10.152 -6.887 -3.403 1.00 89.00 94 GLY A C 1
ATOM 691 O O . GLY A 1 94 ? -11.108 -7.113 -2.665 1.00 89.00 94 GLY A O 1
ATOM 692 N N . VAL A 1 95 ? -9.384 -5.807 -3.248 1.00 87.69 95 VAL A N 1
ATOM 693 C CA . VAL A 1 95 ? -9.570 -4.796 -2.196 1.00 87.69 95 VAL A CA 1
ATOM 694 C C . VAL A 1 95 ? -10.869 -4.025 -2.406 1.00 87.69 95 VAL A C 1
ATOM 696 O O . VAL A 1 95 ? -11.615 -3.820 -1.449 1.00 87.69 95 VAL A O 1
ATOM 699 N N . TRP A 1 96 ? -11.194 -3.639 -3.642 1.00 89.06 96 TRP A N 1
ATOM 700 C CA . TRP A 1 96 ? -12.471 -2.999 -3.962 1.00 89.06 96 TRP A CA 1
ATOM 701 C C . TRP A 1 96 ? -13.663 -3.896 -3.620 1.00 89.06 96 TRP A C 1
ATOM 703 O O . TRP A 1 96 ? -14.618 -3.447 -2.976 1.00 89.06 96 TRP A O 1
ATOM 713 N N . TRP A 1 97 ? -13.601 -5.170 -4.007 1.00 88.12 97 TRP A N 1
ATOM 714 C CA . TRP A 1 97 ? -14.631 -6.156 -3.700 1.00 88.12 97 TRP A CA 1
ATOM 715 C C . TRP A 1 97 ? -14.729 -6.396 -2.192 1.00 88.12 97 TRP A C 1
ATOM 717 O O . TRP A 1 97 ? -15.823 -6.356 -1.629 1.00 88.12 97 TRP A O 1
ATOM 727 N N . TRP A 1 98 ? -13.594 -6.537 -1.509 1.00 88.69 98 TRP A N 1
ATOM 728 C CA . TRP A 1 98 ? -13.542 -6.715 -0.063 1.00 88.69 98 TRP A CA 1
ATOM 729 C C . TRP A 1 98 ? -14.157 -5.520 0.679 1.00 88.69 98 TRP A C 1
ATOM 731 O O . TRP A 1 98 ? -15.033 -5.702 1.524 1.00 88.69 98 TRP A O 1
ATOM 741 N N . LEU A 1 99 ? -13.795 -4.291 0.305 1.00 85.88 99 LEU A N 1
ATOM 742 C CA . LEU A 1 99 ? -14.338 -3.056 0.882 1.00 85.88 99 LEU A CA 1
ATOM 743 C C . LEU A 1 99 ? -15.836 -2.857 0.609 1.00 85.88 99 LEU A C 1
ATOM 745 O O . LEU A 1 99 ? -16.521 -2.247 1.427 1.00 85.88 99 LEU A O 1
ATOM 749 N N . SER A 1 100 ? -16.339 -3.307 -0.544 1.00 85.06 100 SER A N 1
ATOM 750 C CA . SER A 1 100 ? -17.727 -3.065 -0.966 1.00 85.06 100 SER A CA 1
ATOM 751 C C . SER A 1 100 ? -18.702 -4.180 -0.589 1.00 85.06 100 SER A C 1
ATOM 753 O O . SER A 1 100 ? -19.884 -3.899 -0.399 1.00 85.06 100 SER A O 1
ATOM 755 N N . ARG A 1 101 ? -18.243 -5.433 -0.483 1.00 84.69 101 ARG A N 1
ATOM 756 C CA . ARG A 1 101 ? -19.113 -6.607 -0.299 1.00 84.69 101 ARG A CA 1
ATOM 757 C C . ARG A 1 101 ? -18.944 -7.320 1.039 1.00 84.69 101 ARG A C 1
ATOM 759 O O . ARG A 1 101 ? -19.834 -8.082 1.406 1.00 84.69 101 ARG A O 1
ATOM 766 N N . THR A 1 102 ? -17.854 -7.103 1.780 1.00 88.19 102 THR A N 1
ATOM 767 C CA . THR A 1 102 ? -17.600 -7.862 3.018 1.00 88.19 102 THR A CA 1
ATOM 768 C C . THR A 1 102 ? -17.965 -7.089 4.287 1.00 88.19 102 THR A C 1
ATOM 770 O O . THR A 1 102 ? -17.809 -5.870 4.368 1.00 88.19 102 THR A O 1
ATO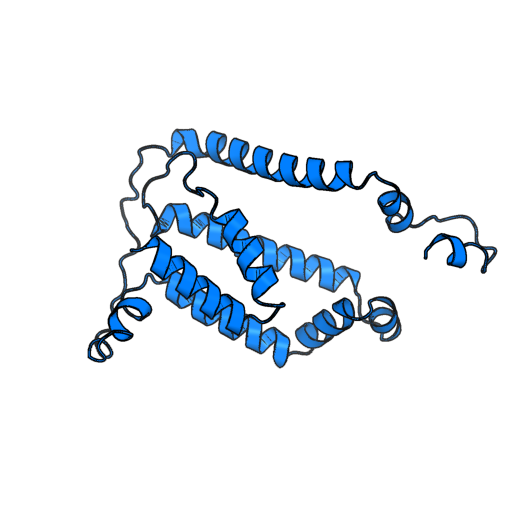M 773 N N . ARG A 1 103 ? -18.419 -7.821 5.318 1.00 83.06 103 ARG A N 1
ATOM 774 C CA . ARG A 1 103 ? -18.711 -7.285 6.662 1.00 83.06 103 ARG A CA 1
ATOM 775 C C . ARG A 1 103 ? -17.541 -6.480 7.258 1.00 83.06 103 ARG A C 1
ATOM 777 O O . ARG A 1 103 ? -17.780 -5.342 7.655 1.00 83.06 103 ARG A O 1
ATOM 784 N N . PRO A 1 104 ? -16.288 -6.987 7.297 1.00 82.81 104 PRO A N 1
ATOM 785 C CA . PRO A 1 104 ? -15.168 -6.202 7.822 1.00 82.81 104 PRO A CA 1
ATOM 786 C C . PRO A 1 104 ? -14.885 -4.931 7.004 1.00 82.81 104 PRO A C 1
ATOM 788 O O . PRO A 1 104 ? -14.530 -3.913 7.594 1.00 82.81 104 PRO A O 1
ATOM 791 N N . GLY A 1 105 ? -15.107 -4.941 5.684 1.00 84.06 105 GLY A N 1
ATOM 792 C CA . GLY A 1 105 ? -14.974 -3.749 4.837 1.00 84.06 105 GLY A CA 1
ATOM 793 C C . GLY A 1 105 ? -16.003 -2.655 5.155 1.00 84.06 105 GLY A C 1
ATOM 794 O O . GLY A 1 105 ? -15.657 -1.475 5.237 1.00 84.06 105 GLY A O 1
ATOM 795 N N . LEU A 1 106 ? -17.254 -3.043 5.419 1.00 84.25 106 LEU A N 1
ATOM 796 C CA . LEU A 1 106 ? -18.312 -2.129 5.872 1.00 84.25 106 LEU A CA 1
ATOM 797 C C . LEU A 1 106 ? -18.005 -1.549 7.259 1.00 84.25 106 LEU A C 1
ATOM 799 O O . LEU A 1 106 ? -18.156 -0.345 7.465 1.00 84.25 106 LEU A O 1
ATOM 803 N N . HIS A 1 107 ? -17.514 -2.380 8.185 1.00 86.38 107 HIS A N 1
ATOM 804 C CA . HIS A 1 107 ? -17.078 -1.916 9.503 1.00 86.38 107 HIS A CA 1
ATOM 805 C C . HIS A 1 107 ? -15.928 -0.910 9.405 1.00 86.38 107 HIS A C 1
ATOM 807 O O . HIS A 1 107 ? -15.957 0.106 10.093 1.00 86.38 107 HIS A O 1
ATOM 813 N N . LEU A 1 108 ? -14.957 -1.134 8.515 1.00 85.88 108 LEU A N 1
ATOM 814 C CA . LEU A 1 108 ? -13.854 -0.200 8.290 1.00 85.88 108 LEU A CA 1
ATOM 815 C C . LEU A 1 108 ? -14.344 1.180 7.824 1.00 85.88 108 LEU A C 1
ATOM 817 O O . LEU A 1 108 ? -13.890 2.196 8.349 1.00 85.88 108 LEU A O 1
ATOM 821 N N . ARG A 1 109 ? -15.295 1.227 6.883 1.00 84.75 109 ARG A N 1
ATOM 822 C CA . ARG A 1 109 ? -15.894 2.489 6.411 1.00 84.75 109 ARG A CA 1
ATOM 823 C C . ARG A 1 109 ? -16.692 3.189 7.511 1.00 84.75 109 ARG A C 1
ATOM 825 O O . ARG A 1 109 ? -16.526 4.389 7.707 1.00 84.75 109 ARG A O 1
ATOM 832 N N . ALA A 1 110 ? -17.480 2.437 8.278 1.00 84.50 110 ALA A N 1
ATOM 833 C CA . ALA A 1 110 ? -18.222 2.974 9.419 1.00 84.50 110 ALA A CA 1
ATOM 834 C C . ALA A 1 110 ? -17.287 3.562 10.495 1.00 84.50 110 ALA A C 1
ATOM 836 O O . ALA A 1 110 ? -17.556 4.636 11.032 1.00 84.50 110 ALA A O 1
ATOM 837 N N . CYS A 1 111 ? -16.149 2.909 10.762 1.00 84.94 111 CYS A N 1
ATOM 838 C CA . CYS A 1 111 ? -15.121 3.430 11.664 1.00 84.94 111 CYS A CA 1
ATOM 839 C C . CYS A 1 111 ? -14.469 4.732 11.161 1.00 84.94 111 CYS A C 1
ATOM 841 O O . CYS A 1 111 ? -13.968 5.497 11.989 1.00 84.94 111 CYS A O 1
ATOM 843 N N . GLY A 1 112 ? -14.433 4.953 9.841 1.00 82.06 112 GLY A N 1
ATOM 844 C CA . GLY A 1 112 ? -13.932 6.178 9.213 1.00 82.06 112 GLY A CA 1
ATOM 845 C C . GLY A 1 112 ? -14.895 7.361 9.342 1.00 82.06 112 GLY A C 1
ATOM 846 O O . GLY A 1 112 ? -14.445 8.466 9.620 1.00 82.06 112 GLY A O 1
ATOM 847 N N . GLU A 1 113 ? -16.202 7.115 9.217 1.00 84.31 113 GLU A N 1
ATOM 848 C CA . GLU A 1 113 ? -17.255 8.134 9.375 1.00 84.31 113 GLU A CA 1
ATOM 849 C C . GLU A 1 113 ? -17.415 8.580 10.833 1.00 84.31 113 GLU A C 1
ATOM 851 O O . GLU A 1 113 ? -17.346 9.766 11.155 1.00 84.31 113 GLU A O 1
ATOM 856 N N . SER A 1 114 ? -17.618 7.634 11.758 1.00 85.88 114 SER A N 1
ATOM 857 C CA . SER A 1 114 ? -17.702 7.963 13.183 1.00 85.88 114 SER A CA 1
ATOM 858 C C . SER A 1 114 ? -17.246 6.802 14.076 1.00 85.88 114 SER A C 1
ATOM 860 O O . SER A 1 114 ? -17.958 5.814 14.251 1.00 85.88 114 SER A O 1
ATOM 862 N N . PRO A 1 115 ? -16.075 6.907 14.736 1.00 81.00 115 PRO A N 1
ATOM 863 C CA . PRO A 1 115 ? -15.563 5.816 15.565 1.00 81.00 115 PRO A CA 1
ATOM 864 C C . PRO A 1 115 ? -16.417 5.568 16.815 1.00 81.00 115 PRO A C 1
ATOM 866 O O . PRO A 1 115 ? -16.495 4.438 17.283 1.00 81.00 115 PRO A O 1
ATOM 869 N N . ALA A 1 116 ? -17.082 6.606 17.335 1.00 79.38 116 ALA A N 1
ATOM 870 C CA . ALA A 1 116 ? -17.937 6.496 18.515 1.00 79.38 116 ALA A CA 1
ATOM 871 C C . ALA A 1 116 ? -19.204 5.662 18.257 1.00 79.38 116 ALA A C 1
ATOM 873 O O . ALA A 1 116 ? -19.663 4.956 19.150 1.00 79.38 116 ALA A O 1
ATOM 874 N N . THR A 1 117 ? -19.762 5.715 17.042 1.00 79.38 117 THR A N 1
ATOM 875 C CA . THR A 1 117 ? -20.950 4.919 16.690 1.00 79.38 117 THR A CA 1
ATOM 876 C C . THR A 1 117 ? -20.577 3.463 16.423 1.00 79.38 117 THR A C 1
ATOM 878 O O . THR A 1 117 ? -21.305 2.559 16.825 1.00 79.38 117 THR A O 1
ATOM 881 N N . ALA A 1 118 ? -19.411 3.226 15.814 1.00 79.69 118 ALA A N 1
ATOM 882 C CA . ALA A 1 118 ? -18.894 1.883 15.579 1.00 79.69 118 ALA A CA 1
ATOM 883 C C . ALA A 1 118 ? -18.634 1.125 16.896 1.00 79.69 118 ALA A C 1
ATOM 885 O O . ALA A 1 118 ? -18.983 -0.051 17.002 1.00 79.69 118 ALA A O 1
ATOM 886 N N . ASP A 1 119 ? -18.088 1.803 17.910 1.00 81.12 119 ASP A N 1
ATOM 887 C CA . ASP A 1 119 ? -17.840 1.206 19.230 1.00 81.12 119 ASP A CA 1
ATOM 888 C C . ASP A 1 119 ? -19.151 0.914 19.984 1.00 81.12 119 ASP A C 1
ATOM 890 O O . ASP A 1 119 ? -19.304 -0.140 20.599 1.00 81.12 119 ASP A O 1
ATOM 894 N N . ALA A 1 120 ? -20.163 1.780 19.836 1.00 80.25 120 ALA A N 1
ATOM 895 C CA . ALA A 1 120 ? -21.501 1.545 20.386 1.00 80.25 120 ALA A CA 1
ATOM 896 C C . ALA A 1 120 ? -22.204 0.315 19.775 1.00 80.25 120 ALA A C 1
ATOM 898 O O . ALA A 1 120 ? -23.018 -0.318 20.443 1.00 80.25 120 ALA A O 1
ATOM 899 N N . MET A 1 121 ? -21.869 -0.062 18.534 1.00 79.75 121 MET A N 1
ATOM 900 C CA . MET A 1 121 ? -22.342 -1.301 17.900 1.00 79.75 121 MET A CA 1
ATOM 901 C C . MET A 1 121 ? -21.523 -2.549 18.288 1.00 79.75 121 MET A C 1
ATOM 903 O O . MET A 1 121 ? -21.759 -3.630 17.748 1.00 79.75 121 MET A O 1
ATOM 907 N N . GLY A 1 122 ? -20.557 -2.429 19.207 1.00 79.75 122 GLY A N 1
ATOM 908 C CA . GLY A 1 122 ? -19.725 -3.544 19.674 1.00 79.75 122 GLY A CA 1
ATOM 909 C C . GLY A 1 122 ? -18.581 -3.921 18.727 1.00 79.75 122 GLY A C 1
ATOM 910 O O . GLY A 1 122 ? -17.972 -4.985 18.874 1.00 79.75 122 GLY A O 1
ATOM 911 N N . VAL A 1 123 ? -18.265 -3.071 17.746 1.00 81.12 123 VAL A N 1
ATOM 912 C CA . VAL A 1 123 ? -17.155 -3.295 16.816 1.00 81.12 123 VAL A CA 1
ATOM 913 C C . VAL A 1 123 ? -15.853 -2.822 17.460 1.00 81.12 123 VAL A C 1
ATOM 915 O O . VAL A 1 123 ? -15.700 -1.650 17.787 1.00 81.12 123 VAL A O 1
ATOM 918 N N . LYS A 1 124 ? -14.862 -3.715 17.580 1.00 82.88 124 LYS A N 1
ATOM 919 C CA . LYS A 1 124 ? -13.531 -3.378 18.116 1.00 82.88 124 LYS A CA 1
ATOM 920 C C . LYS A 1 124 ? -12.751 -2.473 17.151 1.00 82.88 124 LYS A C 1
ATOM 922 O O . LYS A 1 124 ? -11.937 -2.956 16.359 1.00 82.88 124 LYS A O 1
ATOM 927 N N . VAL A 1 125 ? -12.954 -1.159 17.251 1.00 83.19 125 VAL A N 1
ATOM 928 C CA . VAL A 1 125 ? -12.330 -0.139 16.383 1.00 83.19 125 VAL A CA 1
ATOM 929 C C . VAL A 1 125 ? -10.801 -0.245 16.386 1.00 83.19 125 VAL A C 1
ATOM 931 O O . VAL A 1 125 ? -10.165 -0.170 15.335 1.00 83.19 125 VAL A O 1
ATOM 934 N N . THR A 1 126 ? -10.202 -0.477 17.557 1.00 84.56 126 THR A N 1
ATOM 935 C CA . THR A 1 126 ? -8.746 -0.600 17.717 1.00 84.56 126 THR A CA 1
ATOM 936 C C . THR A 1 126 ? -8.180 -1.753 16.890 1.00 84.56 126 THR A C 1
ATOM 938 O O . THR A 1 126 ? -7.229 -1.558 16.140 1.00 84.56 126 THR A O 1
ATOM 941 N N . ALA A 1 127 ? -8.798 -2.935 16.957 1.00 84.62 127 ALA A N 1
ATOM 942 C CA . ALA A 1 127 ? -8.328 -4.111 16.225 1.00 84.62 127 ALA A CA 1
ATOM 943 C C . ALA A 1 127 ? -8.420 -3.914 14.703 1.00 84.62 127 ALA A C 1
ATOM 945 O O . ALA A 1 127 ? -7.498 -4.279 13.979 1.00 84.62 127 ALA A O 1
ATOM 946 N N . ILE A 1 128 ? -9.495 -3.281 14.223 1.00 86.69 128 ILE A N 1
ATOM 947 C CA . ILE A 1 128 ? -9.673 -2.978 12.796 1.00 86.69 128 ILE A CA 1
ATOM 948 C C . ILE A 1 128 ? -8.615 -1.982 12.310 1.00 86.69 128 ILE A C 1
ATOM 950 O O . ILE A 1 128 ? -8.033 -2.182 11.243 1.00 86.69 128 ILE A O 1
ATOM 954 N N . ARG A 1 129 ? -8.320 -0.936 13.091 1.00 87.69 129 ARG A N 1
ATOM 955 C CA . ARG A 1 129 ? -7.280 0.048 12.750 1.00 87.69 129 ARG A CA 1
ATOM 956 C C . ARG A 1 129 ? -5.903 -0.598 12.653 1.00 87.69 129 ARG A C 1
ATOM 958 O O . ARG A 1 129 ? -5.246 -0.430 11.637 1.00 87.69 129 ARG A O 1
ATOM 965 N N . TYR A 1 130 ? -5.498 -1.380 13.653 1.00 90.25 130 TYR A N 1
ATOM 966 C CA . TYR A 1 130 ? -4.203 -2.067 13.610 1.00 90.25 130 TYR A CA 1
ATOM 967 C C . TYR A 1 130 ? -4.128 -3.117 12.495 1.00 90.25 130 TYR A C 1
ATOM 969 O O . TYR A 1 130 ? -3.119 -3.205 11.803 1.00 90.25 130 TYR A O 1
ATOM 977 N N . GLY A 1 131 ? -5.193 -3.892 12.274 1.00 91.06 131 GLY A N 1
ATOM 978 C CA . GLY A 1 131 ? -5.210 -4.895 11.207 1.00 91.06 131 GLY A CA 1
ATOM 979 C C . GLY A 1 131 ? -5.059 -4.270 9.819 1.00 91.06 131 GLY A C 1
ATOM 980 O O . GLY A 1 131 ? -4.291 -4.757 8.992 1.00 91.06 131 GLY A O 1
ATOM 981 N N . THR A 1 132 ? -5.748 -3.153 9.576 1.00 89.62 132 THR A N 1
ATOM 982 C CA . THR A 1 132 ? -5.689 -2.451 8.286 1.00 89.62 132 THR A CA 1
ATOM 983 C C . THR A 1 132 ? -4.386 -1.690 8.072 1.00 89.62 132 THR A C 1
ATOM 985 O O . THR A 1 132 ? -3.887 -1.690 6.947 1.00 89.62 132 THR A O 1
ATOM 988 N N . THR A 1 133 ? -3.780 -1.109 9.113 1.00 91.06 133 THR A N 1
ATOM 989 C CA . THR A 1 133 ? -2.459 -0.468 8.989 1.00 91.06 133 THR A CA 1
ATOM 990 C C . THR A 1 133 ? -1.352 -1.482 8.726 1.00 91.06 133 THR A C 1
ATOM 992 O O . THR A 1 133 ? -0.503 -1.232 7.874 1.00 91.06 133 THR A O 1
ATOM 995 N N . VAL A 1 134 ? -1.379 -2.645 9.386 1.00 94.69 134 VAL A N 1
ATOM 996 C CA . VAL A 1 134 ? -0.415 -3.729 9.134 1.00 94.69 134 VAL A CA 1
ATOM 997 C C . VAL A 1 134 ? -0.577 -4.280 7.717 1.00 94.69 134 VAL A C 1
ATOM 999 O O . VAL A 1 134 ? 0.414 -4.430 7.007 1.00 94.69 134 VAL A O 1
ATOM 1002 N N . ALA A 1 135 ? -1.814 -4.521 7.269 1.00 92.38 135 ALA A N 1
ATOM 1003 C CA . ALA A 1 135 ? -2.076 -4.980 5.906 1.00 92.38 135 ALA A CA 1
ATOM 1004 C C . ALA A 1 135 ? -1.625 -3.954 4.847 1.00 92.38 135 ALA A C 1
ATOM 1006 O O . ALA A 1 135 ? -0.977 -4.323 3.869 1.00 92.38 135 ALA A O 1
ATOM 1007 N N . GLY A 1 136 ? -1.908 -2.664 5.057 1.00 90.94 136 GLY A N 1
ATOM 1008 C CA . GLY A 1 136 ? -1.444 -1.587 4.177 1.00 90.94 136 GLY A CA 1
ATOM 1009 C C . GLY A 1 136 ? 0.083 -1.464 4.148 1.00 90.94 136 GLY A C 1
ATOM 1010 O O . GLY A 1 136 ? 0.665 -1.327 3.075 1.00 90.94 136 GLY A O 1
ATOM 1011 N N . GLY A 1 137 ? 0.739 -1.591 5.305 1.00 91.44 137 GLY A N 1
ATOM 1012 C CA . GLY A 1 137 ? 2.199 -1.612 5.410 1.00 91.44 137 GLY A CA 1
ATOM 1013 C C . GLY A 1 137 ? 2.830 -2.804 4.686 1.00 91.44 137 GLY A C 1
ATOM 1014 O O . GLY A 1 137 ? 3.830 -2.634 3.993 1.00 91.44 137 GLY A O 1
ATOM 1015 N N . ALA A 1 138 ? 2.220 -3.991 4.768 1.00 93.38 138 ALA A N 1
ATOM 1016 C CA . ALA A 1 138 ? 2.671 -5.168 4.028 1.00 93.38 138 ALA A CA 1
ATOM 1017 C C . ALA A 1 138 ? 2.576 -4.961 2.505 1.00 93.38 138 ALA A C 1
ATOM 1019 O O . ALA A 1 138 ? 3.521 -5.276 1.784 1.00 93.38 138 ALA A O 1
ATOM 1020 N N . LEU A 1 139 ? 1.478 -4.371 2.015 1.00 90.00 139 LEU A N 1
ATOM 1021 C CA . LEU A 1 139 ? 1.318 -4.028 0.595 1.00 90.00 139 LEU A CA 1
ATOM 1022 C C . LEU A 1 139 ? 2.331 -2.966 0.136 1.00 90.00 139 LEU A C 1
ATOM 1024 O O . LEU A 1 139 ? 2.905 -3.101 -0.942 1.00 90.00 139 LEU A O 1
ATOM 1028 N N . ALA A 1 140 ? 2.597 -1.949 0.961 1.00 89.50 140 ALA A N 1
ATOM 1029 C CA . ALA A 1 140 ? 3.627 -0.948 0.682 1.00 89.50 140 ALA A CA 1
ATOM 1030 C C . ALA A 1 140 ? 5.039 -1.567 0.640 1.00 89.50 140 ALA A C 1
ATOM 1032 O O . ALA A 1 140 ? 5.841 -1.213 -0.221 1.00 89.50 140 ALA A O 1
ATOM 1033 N N . GLY A 1 141 ? 5.329 -2.536 1.516 1.00 88.12 141 GLY A N 1
ATOM 1034 C CA . GLY A 1 141 ? 6.579 -3.300 1.495 1.00 88.12 141 GLY A CA 1
ATOM 1035 C C . GLY A 1 141 ? 6.738 -4.153 0.232 1.00 88.12 141 GLY A C 1
ATOM 1036 O O . GLY A 1 141 ? 7.807 -4.149 -0.377 1.00 88.12 141 GLY A O 1
ATOM 1037 N N . LEU A 1 142 ? 5.668 -4.822 -0.215 1.00 88.62 142 LEU A N 1
ATOM 1038 C CA . LEU A 1 142 ? 5.656 -5.561 -1.486 1.00 88.62 142 LEU A CA 1
ATOM 1039 C C . LEU A 1 142 ? 5.901 -4.636 -2.688 1.00 88.62 142 LEU A C 1
ATOM 1041 O O . LEU A 1 142 ? 6.665 -4.992 -3.584 1.00 88.62 142 LEU A O 1
ATOM 1045 N N . ALA A 1 143 ? 5.315 -3.434 -2.686 1.00 85.56 143 ALA A N 1
ATOM 1046 C CA . ALA A 1 143 ? 5.574 -2.420 -3.709 1.00 85.56 143 ALA A CA 1
ATOM 1047 C C . ALA A 1 143 ? 7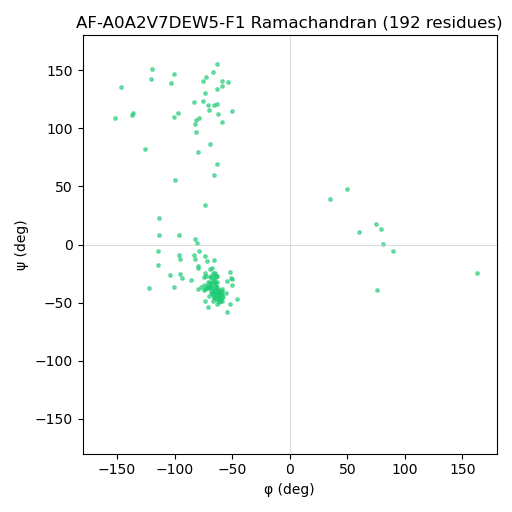.036 -1.928 -3.691 1.00 85.56 143 ALA A C 1
ATOM 1049 O O . ALA A 1 143 ? 7.626 -1.718 -4.747 1.00 85.56 143 ALA A O 1
ATOM 1050 N N . GLY A 1 144 ? 7.649 -1.809 -2.509 1.00 83.56 144 GLY A N 1
ATOM 1051 C CA . GLY A 1 144 ? 9.082 -1.536 -2.364 1.00 83.56 144 GLY A CA 1
ATOM 1052 C C . GLY A 1 144 ? 9.962 -2.626 -2.986 1.00 83.56 144 GLY A C 1
ATOM 1053 O O . GLY A 1 144 ? 10.899 -2.321 -3.715 1.00 83.56 144 GLY A O 1
ATOM 1054 N N . GLY A 1 145 ? 9.624 -3.899 -2.760 1.00 81.81 145 GLY A N 1
ATOM 1055 C CA . GLY A 1 145 ? 10.327 -5.031 -3.373 1.00 81.81 145 GLY A CA 1
ATOM 1056 C C . GLY A 1 145 ? 10.186 -5.085 -4.899 1.00 81.81 145 GLY A C 1
ATOM 1057 O O . GLY A 1 145 ? 11.129 -5.474 -5.585 1.00 81.81 145 GLY A O 1
ATOM 1058 N N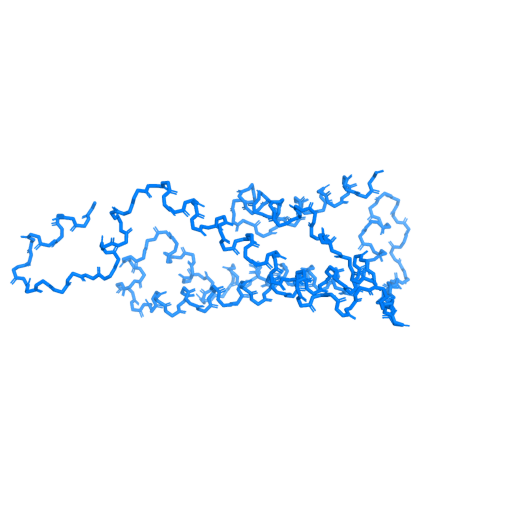 . TYR A 1 146 ? 9.042 -4.651 -5.443 1.00 80.06 146 TYR A N 1
ATOM 1059 C CA . TYR A 1 146 ? 8.827 -4.560 -6.893 1.00 80.06 146 TYR A CA 1
ATOM 1060 C C . TYR A 1 146 ? 9.838 -3.638 -7.580 1.00 80.06 146 TYR A C 1
ATOM 1062 O O . TYR A 1 146 ? 10.315 -3.982 -8.661 1.00 80.06 146 TYR A O 1
ATOM 1070 N N . LEU A 1 147 ? 10.211 -2.517 -6.945 1.00 78.88 147 LEU A N 1
ATOM 1071 C CA . LEU A 1 147 ? 11.227 -1.615 -7.489 1.00 78.88 147 LEU A CA 1
ATOM 1072 C C . LEU A 1 147 ? 12.516 -2.393 -7.777 1.00 78.88 147 LEU A C 1
ATOM 1074 O O . LEU A 1 147 ? 12.903 -2.502 -8.935 1.00 78.88 147 LEU A O 1
ATOM 1078 N N . SER A 1 148 ? 13.106 -3.039 -6.772 1.00 73.31 148 SER A N 1
ATOM 1079 C CA . SER A 1 148 ? 14.392 -3.739 -6.913 1.00 73.31 148 SER A CA 1
ATOM 1080 C C . SER A 1 148 ? 14.366 -4.982 -7.817 1.00 73.31 148 SER A C 1
ATOM 1082 O O . SER A 1 148 ? 15.423 -5.438 -8.247 1.00 73.31 148 SER A O 1
ATOM 1084 N N . LEU A 1 149 ? 13.190 -5.572 -8.066 1.00 72.12 149 LEU A N 1
ATOM 1085 C CA . LEU A 1 149 ? 13.054 -6.831 -8.812 1.00 72.12 149 LEU A CA 1
ATOM 1086 C C . LEU A 1 149 ? 12.638 -6.645 -10.275 1.00 72.12 149 LEU A C 1
ATOM 1088 O O . LEU A 1 149 ? 13.069 -7.433 -11.118 1.00 72.12 149 LEU A O 1
ATOM 1092 N N . ALA A 1 150 ? 11.781 -5.664 -10.564 1.00 65.44 150 ALA A N 1
ATOM 1093 C CA . ALA A 1 150 ? 11.130 -5.515 -11.867 1.00 65.44 150 ALA A CA 1
ATOM 1094 C C . ALA A 1 150 ? 11.403 -4.160 -12.534 1.00 65.44 150 ALA A C 1
ATOM 1096 O O . ALA A 1 150 ? 11.596 -4.124 -13.743 1.00 65.44 150 ALA A O 1
ATOM 1097 N N . TYR A 1 151 ? 11.468 -3.060 -11.772 1.00 64.69 151 TYR A N 1
ATOM 1098 C CA . TYR A 1 151 ? 11.657 -1.727 -12.362 1.00 64.69 151 TYR A CA 1
ATOM 1099 C C . TYR A 1 151 ? 13.097 -1.511 -12.858 1.00 64.69 151 TYR A C 1
ATOM 1101 O O . TYR A 1 151 ? 13.319 -1.153 -14.010 1.00 64.69 151 TYR A O 1
ATOM 1109 N N . THR A 1 152 ? 14.084 -1.831 -12.018 1.00 64.38 152 THR A N 1
ATOM 1110 C CA . THR A 1 152 ? 15.498 -1.926 -12.408 1.00 64.38 152 THR A CA 1
ATOM 1111 C C . THR A 1 152 ? 16.055 -3.185 -11.748 1.00 64.38 152 THR A C 1
ATOM 1113 O O . THR A 1 152 ? 16.170 -3.198 -10.524 1.00 64.38 152 THR A O 1
ATOM 1116 N N . PRO A 1 153 ? 16.410 -4.250 -12.495 1.00 63.59 153 PRO A N 1
ATOM 1117 C CA . PRO A 1 153 ? 16.901 -5.522 -11.940 1.00 63.59 153 PRO A CA 1
ATOM 1118 C C . PRO A 1 153 ? 18.345 -5.430 -11.400 1.00 63.59 153 PRO A C 1
ATOM 1120 O O . PRO A 1 153 ? 19.137 -6.369 -11.499 1.00 63.59 153 PRO A O 1
ATOM 1123 N N . ALA A 1 154 ? 18.697 -4.273 -10.850 1.00 68.06 154 ALA A N 1
ATOM 1124 C CA . ALA A 1 154 ? 19.932 -3.969 -10.163 1.00 68.06 154 ALA A CA 1
ATOM 1125 C C . ALA A 1 154 ? 19.608 -2.962 -9.057 1.00 68.06 154 ALA A C 1
ATOM 1127 O O . ALA A 1 154 ? 18.883 -1.990 -9.277 1.00 68.06 154 ALA A O 1
ATOM 1128 N N . TRP A 1 155 ? 20.161 -3.184 -7.868 1.00 69.19 155 TRP A N 1
ATOM 1129 C CA . TRP A 1 155 ? 20.003 -2.241 -6.773 1.00 69.19 155 TRP A CA 1
ATOM 1130 C C . TRP A 1 155 ? 20.816 -0.971 -7.056 1.00 69.19 155 TRP A C 1
ATOM 1132 O O . TRP A 1 155 ? 22.041 -1.028 -7.189 1.00 69.19 155 TRP A O 1
ATOM 1142 N N . THR A 1 156 ? 20.141 0.176 -7.121 1.00 72.19 156 THR A N 1
ATOM 1143 C CA . THR A 1 156 ? 20.761 1.500 -7.240 1.00 72.19 156 THR A CA 1
ATOM 1144 C C . THR A 1 156 ? 20.364 2.382 -6.062 1.00 72.19 156 THR A C 1
ATOM 1146 O O . THR A 1 156 ? 19.232 2.344 -5.572 1.00 72.19 156 THR A O 1
ATOM 1149 N N . ASP A 1 157 ? 21.308 3.190 -5.578 1.00 74.44 157 ASP A N 1
ATOM 1150 C CA . ASP A 1 157 ? 21.002 4.165 -4.535 1.00 74.44 157 ASP A CA 1
ATOM 1151 C C . ASP A 1 157 ? 19.989 5.191 -5.055 1.00 74.44 157 ASP A C 1
ATOM 1153 O O . ASP A 1 157 ? 20.113 5.713 -6.161 1.00 74.44 157 ASP A O 1
ATOM 1157 N N . GLY A 1 158 ? 18.963 5.475 -4.250 1.00 77.31 158 GLY A N 1
ATOM 1158 C CA . GLY A 1 158 ? 17.928 6.446 -4.615 1.00 77.31 158 GLY A CA 1
ATOM 1159 C C . GLY A 1 158 ? 16.923 5.959 -5.664 1.00 77.31 158 GLY A C 1
ATOM 1160 O O . GLY A 1 158 ? 16.194 6.779 -6.214 1.00 77.31 158 GLY A O 1
ATOM 1161 N N . MET A 1 159 ? 16.823 4.647 -5.899 1.00 76.75 159 MET A N 1
ATOM 1162 C CA . MET A 1 159 ? 15.922 4.049 -6.893 1.00 76.75 159 MET A CA 1
ATOM 1163 C C . MET A 1 159 ? 14.452 4.499 -6.796 1.00 76.75 159 MET A C 1
ATOM 1165 O O . MET A 1 159 ? 13.739 4.536 -7.793 1.00 76.75 159 MET A O 1
ATOM 1169 N N . THR A 1 160 ? 13.979 4.856 -5.601 1.00 80.12 160 THR A N 1
ATOM 1170 C CA . THR A 1 160 ? 12.597 5.301 -5.393 1.00 80.12 160 THR A CA 1
ATOM 1171 C C . THR A 1 160 ? 12.297 6.665 -6.009 1.00 80.12 160 THR A C 1
ATOM 1173 O O . THR A 1 160 ? 11.123 6.941 -6.214 1.00 80.12 160 THR A O 1
ATOM 1176 N N . SER A 1 161 ? 13.300 7.514 -6.276 1.00 82.88 161 SER A N 1
ATOM 1177 C CA . SER A 1 161 ? 13.224 8.791 -7.020 1.00 82.88 161 SER A CA 1
ATOM 1178 C C . SER A 1 161 ? 11.932 9.622 -6.840 1.00 82.88 161 SER A C 1
ATOM 1180 O O . SER A 1 161 ? 11.389 10.189 -7.781 1.00 82.88 161 SER A O 1
ATOM 1182 N N . GLY A 1 162 ? 11.383 9.681 -5.621 1.00 83.12 162 GLY A N 1
ATOM 1183 C CA . GLY A 1 162 ? 10.147 10.422 -5.331 1.00 83.12 162 GLY A CA 1
ATOM 1184 C C . GLY A 1 162 ? 8.817 9.724 -5.675 1.00 83.12 162 GLY A C 1
ATOM 1185 O O . GLY A 1 162 ? 7.762 10.274 -5.356 1.00 83.12 162 GLY A O 1
ATOM 1186 N N . LEU A 1 163 ? 8.828 8.493 -6.199 1.00 85.62 163 LEU A N 1
ATOM 1187 C CA . LEU A 1 163 ? 7.634 7.673 -6.485 1.00 85.62 163 LEU A CA 1
ATOM 1188 C C . LEU A 1 163 ? 6.728 7.484 -5.256 1.00 85.62 163 LEU A C 1
ATOM 1190 O O . LEU A 1 163 ? 5.504 7.432 -5.374 1.00 85.62 163 LEU A O 1
ATOM 1194 N N . GLY A 1 164 ? 7.311 7.462 -4.053 1.00 86.75 164 GLY A N 1
ATOM 1195 C CA . GLY A 1 164 ? 6.553 7.418 -2.800 1.00 86.75 164 GLY A CA 1
ATOM 1196 C C . GLY A 1 164 ? 5.668 8.652 -2.569 1.00 86.75 164 GLY A C 1
ATOM 1197 O O . GLY A 1 164 ? 4.546 8.520 -2.085 1.00 86.75 164 GLY A O 1
ATOM 1198 N N . TRP A 1 165 ? 6.121 9.847 -2.962 1.00 88.31 165 TRP A N 1
ATOM 1199 C CA . TRP A 1 165 ? 5.336 11.082 -2.832 1.00 88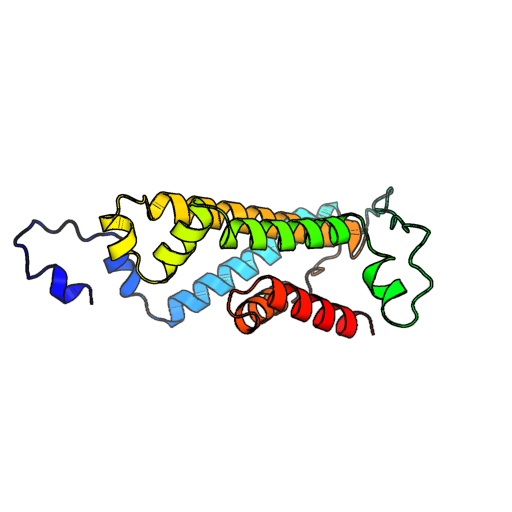.31 165 TRP A CA 1
ATOM 1200 C C . TRP A 1 165 ? 4.197 11.140 -3.848 1.00 88.31 165 TRP A C 1
ATOM 1202 O O . TRP A 1 165 ? 3.084 11.551 -3.512 1.00 88.31 165 TRP A O 1
ATOM 1212 N N . ILE A 1 166 ? 4.453 10.654 -5.064 1.00 90.06 166 ILE A N 1
ATOM 1213 C CA . ILE A 1 166 ? 3.434 10.512 -6.108 1.00 90.06 166 ILE A CA 1
ATOM 1214 C C . ILE A 1 166 ? 2.322 9.568 -5.633 1.00 90.06 166 ILE A C 1
ATOM 1216 O O . ILE A 1 166 ? 1.141 9.881 -5.788 1.00 90.06 166 ILE A O 1
ATOM 1220 N N . ALA A 1 167 ? 2.672 8.458 -4.976 1.00 89.44 167 ALA A N 1
ATOM 1221 C CA . ALA A 1 167 ? 1.689 7.524 -4.430 1.00 89.44 167 ALA A CA 1
ATOM 1222 C C . ALA A 1 167 ? 0.747 8.186 -3.405 1.00 89.44 167 ALA A C 1
ATOM 1224 O O . ALA A 1 167 ? -0.466 7.970 -3.452 1.00 89.44 167 ALA A O 1
ATOM 1225 N N . ILE A 1 168 ? 1.273 9.037 -2.515 1.00 89.06 168 ILE A N 1
ATOM 1226 C CA . ILE A 1 168 ? 0.454 9.791 -1.550 1.00 89.06 168 ILE A CA 1
ATOM 1227 C C . ILE A 1 168 ? -0.498 10.744 -2.286 1.00 89.06 168 ILE A C 1
ATOM 1229 O O . ILE A 1 168 ? -1.691 10.781 -1.974 1.00 89.06 168 ILE A O 1
ATOM 1233 N N . ALA A 1 169 ? -0.003 11.470 -3.293 1.00 90.94 169 ALA A N 1
ATOM 1234 C CA . ALA A 1 169 ? -0.824 12.374 -4.097 1.00 90.94 169 ALA A CA 1
ATOM 1235 C C . ALA A 1 169 ? -1.964 11.630 -4.820 1.00 90.94 169 ALA A C 1
ATOM 1237 O O . ALA A 1 169 ? -3.117 12.066 -4.771 1.00 90.94 169 ALA A O 1
ATOM 1238 N N . LEU A 1 170 ? -1.673 10.471 -5.421 1.00 91.56 170 LEU A N 1
ATOM 1239 C CA . LEU A 1 170 ? -2.667 9.632 -6.097 1.00 91.56 170 LEU A CA 1
ATOM 1240 C C . LEU A 1 170 ? -3.779 9.171 -5.150 1.00 91.56 170 LEU A C 1
ATOM 1242 O O . LEU A 1 170 ? -4.953 9.228 -5.514 1.00 91.56 170 LEU A O 1
ATOM 1246 N N . VAL A 1 171 ? -3.439 8.753 -3.928 1.00 90.31 171 VAL A N 1
ATOM 1247 C CA . VAL A 1 171 ? -4.430 8.321 -2.927 1.00 90.31 171 VAL A CA 1
ATOM 1248 C C . VAL A 1 171 ? -5.358 9.465 -2.519 1.00 90.31 171 VAL A C 1
ATOM 1250 O O . VAL A 1 171 ? -6.567 9.249 -2.382 1.00 90.31 171 VAL A O 1
ATOM 1253 N N . ILE A 1 172 ? -4.820 10.679 -2.378 1.00 90.19 172 ILE A N 1
ATOM 1254 C CA . ILE A 1 172 ? -5.611 11.874 -2.060 1.00 90.19 172 ILE A CA 1
ATOM 1255 C C . ILE A 1 172 ? -6.598 12.167 -3.199 1.00 90.19 172 ILE A C 1
ATOM 1257 O O . ILE A 1 172 ? -7.804 12.259 -2.956 1.00 90.19 172 ILE A O 1
ATOM 1261 N N . PHE A 1 173 ? -6.125 12.233 -4.448 1.00 91.12 173 PHE A N 1
ATOM 1262 C CA . PHE A 1 173 ? -6.991 12.499 -5.604 1.00 91.12 173 PHE A CA 1
ATOM 1263 C C . PHE A 1 173 ? -8.001 11.379 -5.872 1.00 91.12 173 PHE A C 1
ATOM 1265 O O . PHE A 1 173 ? -9.135 11.640 -6.281 1.00 91.12 173 PHE A O 1
ATOM 1272 N N . ALA A 1 174 ? -7.650 10.130 -5.566 1.00 89.69 174 ALA A N 1
ATOM 1273 C CA . ALA A 1 174 ? -8.553 8.994 -5.705 1.00 89.69 174 ALA A CA 1
ATOM 1274 C C . ALA A 1 174 ? -9.761 9.055 -4.753 1.00 89.69 174 ALA A C 1
ATOM 1276 O O . ALA A 1 174 ? -10.725 8.311 -4.958 1.00 89.69 174 ALA A O 1
ATOM 1277 N N . THR A 1 175 ? -9.751 9.938 -3.742 1.00 88.06 175 THR A N 1
ATOM 1278 C CA . THR A 1 175 ? -10.844 10.093 -2.764 1.00 88.06 175 THR A CA 1
ATOM 1279 C C . THR A 1 175 ? -11.252 8.738 -2.169 1.00 88.06 175 THR A C 1
ATOM 1281 O O . THR A 1 175 ? -12.425 8.365 -2.171 1.00 88.06 175 THR A O 1
ATOM 1284 N N . TRP A 1 176 ? -10.268 7.942 -1.736 1.00 78.56 176 TRP A N 1
ATOM 1285 C CA . TRP A 1 176 ? -10.472 6.602 -1.159 1.00 78.56 176 TRP A CA 1
ATOM 1286 C C . TRP A 1 176 ? -11.152 5.571 -2.084 1.00 78.56 176 TRP A C 1
ATOM 1288 O O . TRP A 1 176 ? -11.535 4.490 -1.629 1.00 78.56 176 TRP A O 1
ATOM 1298 N N . ASN A 1 177 ? -11.303 5.865 -3.381 1.00 86.50 177 ASN A N 1
ATOM 1299 C CA . ASN A 1 177 ? -11.891 4.945 -4.347 1.00 86.50 177 ASN A CA 1
ATOM 1300 C C . ASN A 1 177 ? -10.790 4.175 -5.106 1.00 86.50 177 ASN A C 1
ATOM 1302 O O . ASN A 1 177 ? -10.075 4.775 -5.914 1.00 86.50 177 ASN A O 1
ATOM 1306 N N . PRO A 1 178 ? -10.668 2.848 -4.912 1.00 86.25 178 PRO A N 1
ATOM 1307 C CA . PRO A 1 178 ? -9.584 2.054 -5.497 1.00 86.25 178 PRO A CA 1
ATOM 1308 C C . PRO A 1 178 ? -9.624 2.012 -7.032 1.00 86.25 178 PRO A C 1
ATOM 1310 O O . PRO A 1 178 ? -8.578 1.922 -7.666 1.00 86.25 178 PRO A O 1
ATOM 1313 N N . LEU A 1 179 ? -10.804 2.147 -7.650 1.00 86.25 179 LEU A N 1
ATOM 1314 C CA . LEU A 1 179 ? -10.922 2.194 -9.113 1.00 86.25 179 LEU A CA 1
ATOM 1315 C C . LEU A 1 179 ? -10.351 3.497 -9.691 1.00 86.25 179 LEU A C 1
ATOM 1317 O O . LEU A 1 179 ? -9.717 3.485 -10.743 1.00 86.25 179 LEU A O 1
ATOM 1321 N N . ARG A 1 180 ? -10.539 4.622 -8.987 1.00 89.25 180 ARG A N 1
ATOM 1322 C CA . ARG A 1 180 ? -9.960 5.916 -9.385 1.00 89.25 180 ARG A CA 1
ATOM 1323 C C . ARG A 1 180 ? -8.450 5.937 -9.171 1.00 89.25 180 ARG A C 1
ATOM 1325 O O . ARG A 1 180 ? -7.735 6.495 -9.995 1.00 89.25 180 ARG A O 1
ATOM 1332 N N . LEU A 1 181 ? -7.980 5.296 -8.098 1.00 90.56 181 LEU A N 1
ATOM 1333 C CA . LEU A 1 181 ? -6.554 5.131 -7.820 1.00 90.56 181 LEU A CA 1
ATOM 1334 C C . LEU A 1 181 ? -5.849 4.402 -8.966 1.00 90.56 181 LEU A C 1
ATOM 1336 O O . LEU A 1 181 ? -4.803 4.852 -9.421 1.00 90.56 181 LEU A O 1
ATOM 1340 N N . LEU A 1 182 ? -6.453 3.318 -9.456 1.00 87.56 182 LEU A N 1
ATOM 1341 C CA . LEU A 1 182 ? -5.931 2.536 -10.571 1.00 87.56 182 LEU A CA 1
ATOM 1342 C C . LEU A 1 182 ? -5.809 3.384 -11.841 1.00 87.56 182 LEU A C 1
ATOM 1344 O O . LEU A 1 182 ? -4.744 3.423 -12.447 1.00 87.56 182 LEU A O 1
ATOM 1348 N N . ALA A 1 183 ? -6.861 4.124 -12.203 1.00 87.06 183 ALA A N 1
ATOM 1349 C CA . ALA A 1 183 ? -6.823 5.019 -13.359 1.00 87.06 183 ALA A CA 1
ATOM 1350 C C . ALA A 1 183 ? -5.723 6.092 -13.234 1.00 87.06 183 ALA A C 1
ATOM 1352 O O . ALA A 1 183 ? -4.988 6.331 -14.188 1.00 87.06 183 ALA A O 1
ATOM 1353 N N . GLY A 1 184 ? -5.571 6.699 -12.051 1.00 87.88 184 GLY A N 1
ATOM 1354 C CA . GLY A 1 184 ? -4.515 7.680 -11.789 1.00 87.88 184 GLY A CA 1
ATOM 1355 C C . GLY A 1 184 ? -3.106 7.085 -11.862 1.00 87.88 184 GLY A C 1
ATOM 1356 O O . GLY A 1 184 ? -2.216 7.701 -12.442 1.00 87.88 184 GLY A O 1
ATOM 1357 N N . ALA A 1 185 ? -2.913 5.873 -11.336 1.00 87.06 185 ALA A N 1
ATOM 1358 C CA . ALA A 1 185 ? -1.636 5.169 -11.401 1.00 87.06 185 ALA A CA 1
ATOM 1359 C C . ALA A 1 185 ? -1.221 4.860 -12.849 1.00 87.06 185 ALA A C 1
ATOM 1361 O O . ALA A 1 185 ? -0.066 5.082 -13.202 1.00 87.06 185 ALA A O 1
ATOM 1362 N N . TYR A 1 186 ? -2.157 4.426 -13.706 1.00 83.94 186 TYR A N 1
ATOM 1363 C CA . TYR A 1 186 ? -1.862 4.191 -15.126 1.00 83.94 186 TYR A CA 1
ATOM 1364 C C . TYR A 1 186 ? -1.547 5.466 -15.890 1.00 83.94 186 TYR A C 1
ATOM 1366 O O . TYR A 1 186 ? -0.644 5.456 -16.719 1.00 83.94 186 TYR A O 1
ATOM 1374 N N . LEU A 1 187 ? -2.254 6.562 -15.608 1.00 86.00 187 LEU A N 1
ATOM 1375 C CA . LEU A 1 187 ? -1.937 7.850 -16.219 1.00 86.00 187 LEU A CA 1
ATOM 1376 C C . LEU A 1 187 ? -0.526 8.302 -15.842 1.00 86.00 187 LEU A C 1
ATOM 1378 O O . LEU A 1 187 ? 0.236 8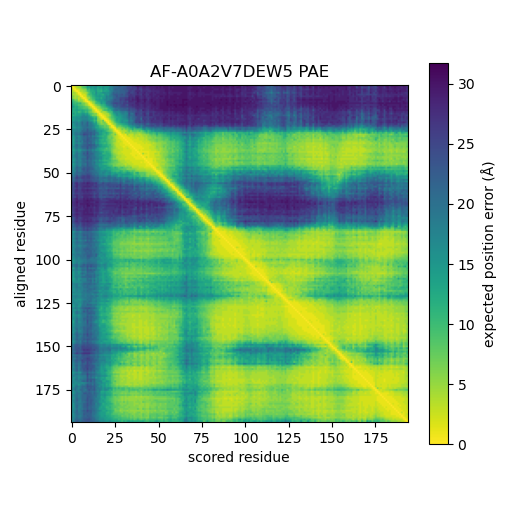.692 -16.719 1.00 86.00 187 LEU A O 1
ATOM 1382 N N . PHE A 1 188 ? -0.162 8.210 -14.561 1.00 85.44 188 PHE A N 1
ATOM 1383 C CA . PHE A 1 188 ? 1.162 8.629 -14.109 1.00 85.44 188 PHE A CA 1
ATOM 1384 C C . PHE A 1 188 ? 2.271 7.726 -14.666 1.00 85.44 188 PHE A C 1
ATOM 1386 O O . PHE A 1 188 ? 3.279 8.233 -15.141 1.00 85.44 188 PHE A O 1
ATOM 1393 N N . GLY A 1 189 ? 2.058 6.407 -14.689 1.00 81.69 189 GLY A N 1
ATOM 1394 C CA . GLY A 1 189 ? 3.001 5.467 -15.299 1.00 81.69 189 GLY A CA 1
ATOM 1395 C C . GLY A 1 189 ? 3.148 5.651 -16.814 1.00 81.69 189 GLY A C 1
ATOM 1396 O O . GLY A 1 189 ? 4.247 5.525 -17.337 1.00 81.69 189 GLY A O 1
ATOM 1397 N N . ALA A 1 190 ? 2.071 5.998 -17.526 1.00 80.00 190 ALA A N 1
ATOM 1398 C CA . ALA A 1 190 ? 2.135 6.286 -18.959 1.00 80.00 190 ALA A CA 1
ATOM 1399 C C . ALA A 1 190 ? 2.905 7.580 -19.270 1.00 80.00 190 ALA A C 1
ATOM 1401 O O . ALA A 1 190 ? 3.551 7.658 -20.309 1.00 80.00 190 ALA A O 1
ATOM 1402 N N . VAL A 1 191 ? 2.830 8.581 -18.386 1.00 85.44 191 VAL A N 1
ATOM 1403 C CA . VAL A 1 191 ? 3.603 9.827 -18.505 1.00 85.44 191 VAL A CA 1
ATOM 1404 C C . VAL A 1 191 ? 5.076 9.603 -18.167 1.00 85.44 191 VAL A C 1
ATOM 1406 O O . VAL A 1 191 ? 5.926 10.171 -18.834 1.00 85.44 191 VAL A O 1
ATOM 1409 N N . ASP A 1 192 ? 5.376 8.776 -17.165 1.00 80.88 192 ASP A N 1
ATOM 1410 C CA . ASP A 1 192 ? 6.752 8.433 -16.771 1.00 80.88 192 ASP A CA 1
ATOM 1411 C C . ASP A 1 192 ? 7.475 7.570 -17.825 1.00 80.88 192 ASP A C 1
ATOM 1413 O O . ASP A 1 192 ? 8.692 7.639 -17.963 1.00 80.88 192 ASP A O 1
ATOM 1417 N N . ALA A 1 193 ? 6.723 6.778 -18.597 1.00 73.31 193 ALA A N 1
ATOM 1418 C CA . ALA A 1 193 ? 7.251 5.923 -19.661 1.00 73.31 193 ALA A CA 1
ATOM 1419 C C . ALA A 1 193 ? 7.480 6.634 -21.012 1.00 73.31 193 ALA A C 1
ATOM 1421 O O . ALA A 1 193 ? 8.020 6.005 -21.927 1.00 73.31 193 ALA A O 1
ATOM 1422 N N . LEU A 1 194 ? 7.023 7.884 -21.164 1.00 69.25 194 LEU A N 1
ATOM 1423 C CA . LEU A 1 194 ? 7.151 8.686 -22.388 1.00 69.25 194 LEU A CA 1
ATOM 1424 C C . LEU A 1 194 ? 8.415 9.552 -22.357 1.00 69.25 194 LEU A C 1
ATOM 1426 O O . LEU A 1 194 ? 9.127 9.553 -23.387 1.00 69.25 194 LEU A O 1
#

Radius of gyration: 21.87 Å; Cα contacts (8 Å, |Δi|>4): 112; chains: 1; bounding box: 49×36×70 Å

pLDDT: mean 74.14, std 15.96, range [37.06, 94.69]